Protein AF-A0A833FWL0-F1 (afdb_monomer_lite)

Radius of gyration: 22.58 Å; chains: 1; bounding box: 53×48×59 Å

Secondary structure (DSSP, 8-state):
--------HHHHIIIIISEETTEE--HHHHHHHHHHHTT--HHHHHHHHTS-HHHHHHHHHHHHHHHT-SSHHHHHHHHHHTT-HHHHHHHHHHHHHHHHHHHHHHHHHHHHTTT--EEEEEE---S--HHHHHHHHHHHHHHHHHT-EEEEEEHHHHHHHTT--TT--SEEEEEEEHHHHHTTS--STTS---SSHHHHHHHHHHHHH-SS-EEEEEEES--TTSPPPHHHHHH-EEEE-TTS-HHHHHHHHHHHHTTTS--HHHHHHHHHHHHHHH-S-S---GGG-HHHHHHHHHHTT-

Sequence (302 aa):
MKNRGLRLLQDIYCQDLKIINGIKFTPREIDVIAFIISGRTTKKIASFLSIAPKTVDNHIHNIMMKLECHSRENIVDFIEKSGKFSIVREYYSCLLIKASFKGKLKEISLLVKNVTPFCVIVSCCQQNKQDQDLILERLKKHLKLVGITIAFKSIKQYEGLAHKLDNSPTHTVFLVTGMQLNALFPLREGEPKATLSSVFELVQNIRKRSLSATFTFLLLNREASIDVPKAISDIGYVEFRESENYYFTVMTLMQKICASLNLDKIISEFTRDYLFINGPSDKVKLHTWPKVRKALHKAAHY

pLDDT: mean 78.42, std 19.08, range [27.48, 98.44]

Foldseek 3Di:
DPLQAQDALVRLCVPPNCAFPNFGDDSVLLLLLLCLLVVHDLVRSCVLVVHDSVVSVVSVVVLCVSVVHDDSVVSNVSCVVRVCSVSSLSSSLSSLLVSLLLVLLQVLLVVCVVPQFEEEEEELDDDDCDPVVVLVVVLVVSCVSSNHHYDYYYPVRVLVCLVPPPPDGLEYEYEEEQVVLVLVDDDDDDDDNDGCVSVLVVVVVSVVVDVRYAYEYEYEQHDPPRDDDVSNVVSYYQYDHSNADSSVSSVVVCCRSPVVDDCLVSVLVSVVSSCVSVPPDDSHCCVVPPSVVVSVVVVVVD

Structure (mmCIF, N/CA/C/O backbone):
data_AF-A0A833FWL0-F1
#
_entry.id   AF-A0A833FWL0-F1
#
loop_
_atom_site.group_PDB
_atom_site.id
_atom_site.type_symbol
_atom_site.label_atom_id
_atom_site.label_alt_id
_atom_site.label_comp_id
_atom_site.label_asym_id
_atom_site.label_entity_id
_atom_site.label_seq_id
_atom_site.pdbx_PDB_ins_code
_atom_site.Cartn_x
_atom_site.Cartn_y
_atom_site.Cartn_z
_atom_site.occupancy
_atom_site.B_iso_or_equiv
_atom_site.auth_seq_id
_atom_site.auth_comp_id
_atom_site.auth_asym_id
_atom_site.auth_atom_id
_atom_site.pdbx_PDB_model_num
ATOM 1 N N . MET A 1 1 ? -14.550 21.237 -7.434 1.00 28.39 1 MET A N 1
ATOM 2 C CA . MET A 1 1 ? -14.526 19.905 -6.782 1.00 28.39 1 MET A CA 1
ATOM 3 C C . MET A 1 1 ? -13.104 19.358 -6.858 1.00 28.39 1 MET A C 1
ATOM 5 O O . MET A 1 1 ? -12.621 19.158 -7.962 1.00 28.39 1 MET A O 1
ATOM 9 N N . LYS A 1 2 ? -12.388 19.200 -5.731 1.00 27.48 2 LYS A N 1
ATOM 10 C CA . LYS A 1 2 ? -11.018 18.646 -5.754 1.00 27.48 2 LYS A CA 1
ATOM 11 C C . LYS A 1 2 ? -11.084 17.201 -6.248 1.00 27.48 2 LYS A C 1
ATOM 13 O O . LYS A 1 2 ? -11.744 16.373 -5.625 1.00 27.48 2 LYS A O 1
ATOM 18 N N . ASN A 1 3 ? -10.419 16.939 -7.366 1.00 29.69 3 ASN A N 1
ATOM 19 C CA . ASN A 1 3 ? -10.248 15.631 -7.982 1.00 29.69 3 ASN A CA 1
ATOM 20 C C . ASN A 1 3 ? -9.364 14.779 -7.053 1.00 29.69 3 ASN A C 1
ATOM 22 O O . ASN A 1 3 ? -8.151 14.727 -7.215 1.00 29.69 3 ASN A O 1
ATOM 26 N N . ARG A 1 4 ? -9.938 14.233 -5.974 1.00 39.06 4 ARG A N 1
ATOM 27 C CA . ARG A 1 4 ? -9.185 13.449 -4.989 1.00 39.06 4 ARG A CA 1
ATOM 28 C C . ARG A 1 4 ? -8.935 12.070 -5.594 1.00 39.06 4 ARG A C 1
ATOM 30 O O . ARG A 1 4 ? -9.784 11.189 -5.486 1.00 39.06 4 ARG A O 1
ATOM 37 N N . GLY A 1 5 ? -7.789 11.912 -6.256 1.00 43.50 5 GLY A N 1
ATOM 38 C CA . GLY A 1 5 ? -7.209 10.596 -6.511 1.00 43.50 5 GLY A CA 1
ATOM 39 C C . GLY A 1 5 ? -7.110 9.786 -5.214 1.00 43.50 5 GLY A C 1
ATOM 40 O O . GLY A 1 5 ? -7.227 10.347 -4.121 1.00 43.50 5 GLY A O 1
ATOM 41 N N . LEU A 1 6 ? -6.979 8.462 -5.320 1.00 50.00 6 LEU A N 1
ATOM 42 C CA . LEU A 1 6 ? -7.017 7.564 -4.160 1.00 50.00 6 LEU A CA 1
ATOM 43 C C . LEU A 1 6 ? -6.024 8.031 -3.080 1.00 50.00 6 LEU A C 1
ATOM 45 O O . LEU A 1 6 ? -4.810 7.961 -3.271 1.00 50.00 6 LEU A O 1
ATOM 49 N N . ARG A 1 7 ? -6.538 8.498 -1.937 1.00 63.94 7 ARG A N 1
ATOM 50 C CA . ARG A 1 7 ? -5.707 8.956 -0.819 1.00 63.94 7 ARG A CA 1
ATOM 51 C C . ARG A 1 7 ? -5.070 7.748 -0.159 1.00 63.94 7 ARG A C 1
ATOM 53 O O . ARG A 1 7 ? -5.727 6.743 0.114 1.00 63.94 7 ARG A O 1
ATOM 60 N N . LEU A 1 8 ? -3.771 7.821 0.098 1.00 72.56 8 LEU A N 1
ATOM 61 C CA . LEU A 1 8 ? -3.088 6.749 0.805 1.00 72.56 8 LEU A CA 1
ATOM 62 C C . LEU A 1 8 ? -3.478 6.832 2.286 1.00 72.56 8 LEU A C 1
ATOM 64 O O . LEU A 1 8 ? -3.819 7.900 2.785 1.00 72.56 8 LEU A O 1
ATOM 68 N N . LEU A 1 9 ? -3.386 5.713 3.015 1.00 82.75 9 LEU A N 1
ATOM 69 C CA . LEU A 1 9 ? -3.737 5.662 4.448 1.00 82.75 9 LEU A CA 1
ATOM 70 C C . LEU A 1 9 ? -3.167 6.834 5.259 1.00 82.75 9 LEU A C 1
ATOM 72 O O . LEU A 1 9 ? -3.862 7.411 6.086 1.00 82.75 9 LEU A O 1
ATOM 76 N N . GLN A 1 10 ? -1.908 7.199 5.001 1.00 82.38 10 GLN A N 1
ATOM 77 C CA . GLN A 1 10 ? -1.246 8.289 5.713 1.00 82.38 10 GLN A CA 1
ATOM 78 C C . GLN A 1 10 ? -1.912 9.644 5.448 1.00 82.38 10 GLN A C 1
ATOM 80 O O . GLN A 1 10 ? -1.998 10.458 6.363 1.00 82.38 10 GLN A O 1
ATOM 85 N N . ASP A 1 11 ? -2.408 9.868 4.233 1.00 82.69 11 ASP A N 1
ATOM 86 C CA . ASP A 1 11 ? -3.055 11.118 3.841 1.00 82.69 11 ASP A CA 1
ATOM 87 C C . ASP A 1 11 ? -4.417 11.240 4.518 1.00 82.69 11 ASP A C 1
ATOM 89 O O . ASP A 1 11 ? -4.703 12.269 5.123 1.00 82.69 11 ASP A O 1
ATOM 93 N N . ILE A 1 12 ? -5.219 10.167 4.488 1.00 88.12 12 ILE A N 1
ATOM 94 C CA . ILE A 1 12 ? -6.521 10.111 5.170 1.00 88.12 12 ILE A CA 1
ATOM 95 C C . ILE A 1 12 ? -6.332 10.319 6.678 1.00 88.12 12 ILE A C 1
ATOM 97 O O . ILE A 1 12 ? -7.033 11.118 7.299 1.00 88.12 12 ILE A O 1
ATOM 101 N N . TYR A 1 13 ? -5.341 9.651 7.274 1.00 93.06 13 TYR A N 1
ATOM 102 C CA . TYR A 1 13 ? -5.031 9.829 8.688 1.00 93.06 13 TYR A CA 1
ATOM 103 C C . TYR A 1 13 ? -4.639 11.275 9.005 1.00 93.06 13 TYR A C 1
ATOM 105 O O . TYR A 1 13 ? -5.281 11.916 9.834 1.00 93.06 13 TYR A O 1
ATOM 113 N N . CYS A 1 14 ? -3.607 11.809 8.346 1.00 88.75 14 CYS A N 1
ATOM 114 C CA . CYS A 1 14 ? -3.075 13.133 8.662 1.00 88.75 14 CYS A CA 1
ATOM 115 C C . CYS A 1 14 ? -4.090 14.253 8.429 1.00 88.75 14 CYS A C 1
ATOM 117 O O . CYS A 1 14 ? -4.086 15.221 9.187 1.00 88.75 14 CYS A O 1
ATOM 119 N N . GLN A 1 15 ? -4.915 14.137 7.389 1.00 90.12 15 GLN A N 1
ATOM 120 C CA . GLN A 1 15 ? -5.803 15.213 6.958 1.00 90.12 15 GLN A CA 1
ATOM 121 C C . GLN A 1 15 ? -7.189 15.128 7.607 1.00 90.12 15 GLN A C 1
ATOM 123 O O . GLN A 1 15 ? -7.791 16.173 7.839 1.00 90.12 15 GLN A O 1
ATOM 128 N N . ASP A 1 16 ? -7.699 13.930 7.927 1.00 93.06 16 ASP A N 1
ATOM 129 C CA . ASP A 1 16 ? -9.099 13.789 8.349 1.00 93.06 16 ASP A CA 1
ATOM 130 C C . ASP A 1 16 ? -9.327 13.091 9.687 1.00 93.06 16 ASP A C 1
ATOM 132 O O . ASP A 1 16 ? -10.371 13.353 10.292 1.00 93.06 16 ASP A O 1
ATOM 136 N N . LEU A 1 17 ? -8.420 12.207 10.124 1.00 96.31 17 LEU A N 1
ATOM 137 C CA . LEU A 1 17 ? -8.655 11.301 11.262 1.00 96.31 17 LEU A CA 1
ATOM 138 C C . LEU A 1 17 ? -7.690 11.495 12.440 1.00 96.31 17 LEU A C 1
ATOM 140 O O . LEU A 1 17 ? -7.932 10.967 13.519 1.00 96.31 17 LEU A O 1
ATOM 144 N N . LYS A 1 18 ? -6.607 12.263 12.276 1.00 97.38 18 LYS A N 1
ATOM 145 C CA . LYS A 1 18 ? -5.649 12.556 13.355 1.00 97.38 18 LYS A CA 1
ATOM 146 C C . LYS A 1 18 ? -6.311 13.268 14.537 1.00 97.38 18 LYS A C 1
ATOM 148 O O . LYS A 1 18 ? -5.923 13.031 15.680 1.00 97.38 18 LYS A O 1
ATOM 153 N N . ILE A 1 19 ? -7.263 14.156 14.254 1.00 97.06 19 ILE A N 1
ATOM 154 C CA . ILE A 1 19 ? -8.056 14.875 15.252 1.00 97.06 19 ILE A CA 1
ATOM 155 C C . ILE A 1 19 ? -9.531 14.732 14.877 1.00 97.06 19 ILE A C 1
ATOM 157 O O . ILE A 1 19 ? -9.920 15.097 13.767 1.00 97.06 19 ILE A O 1
ATOM 161 N N . ILE A 1 20 ? -10.342 14.214 15.797 1.00 96.94 20 ILE A N 1
ATOM 162 C CA . ILE A 1 20 ? -11.793 14.059 15.635 1.00 96.94 20 ILE A CA 1
ATOM 163 C C . ILE A 1 20 ? -12.452 14.710 16.849 1.00 96.94 20 ILE A C 1
ATOM 165 O O . ILE A 1 20 ? -12.130 14.349 17.977 1.00 96.94 20 ILE A O 1
ATOM 169 N N . ASN A 1 21 ? -13.319 15.703 16.621 1.00 95.31 21 ASN A N 1
ATOM 170 C CA . ASN A 1 21 ? -13.974 16.492 17.675 1.00 95.31 21 ASN A CA 1
ATOM 171 C C . ASN A 1 21 ? -13.002 16.996 18.766 1.00 95.31 21 ASN A C 1
ATOM 173 O O . ASN A 1 21 ? -13.281 16.902 19.953 1.00 95.31 21 ASN A O 1
ATOM 177 N N . GLY A 1 22 ? -11.824 17.491 18.364 1.00 95.31 22 GLY A N 1
ATOM 178 C CA . GLY A 1 22 ? -10.796 18.010 19.281 1.00 95.31 22 GLY A CA 1
ATOM 179 C C . GLY A 1 22 ? -9.896 16.950 19.932 1.00 95.31 22 GLY A C 1
ATOM 180 O O . GLY A 1 22 ? -8.849 17.296 20.475 1.00 95.31 22 GLY A O 1
ATOM 181 N N . ILE A 1 23 ? -10.224 15.661 19.815 1.00 97.06 23 ILE A N 1
ATOM 182 C CA . ILE A 1 23 ? -9.454 14.564 20.414 1.00 97.06 23 ILE A CA 1
ATOM 183 C C . ILE A 1 23 ? -8.420 14.042 19.418 1.00 97.06 23 ILE A C 1
ATOM 185 O O . ILE A 1 23 ? -8.733 13.753 18.262 1.00 97.06 23 ILE A O 1
ATOM 189 N N . LYS A 1 24 ? -7.169 13.900 19.871 1.00 97.62 24 LYS A N 1
ATOM 190 C CA . LYS A 1 24 ? -6.050 13.413 19.054 1.00 97.62 24 LYS A CA 1
ATOM 191 C C . LYS A 1 24 ? -5.884 11.895 19.163 1.00 97.62 24 LYS A C 1
ATOM 193 O O . LYS A 1 24 ? -5.602 11.358 20.239 1.00 97.62 24 LYS A O 1
ATOM 198 N N . PHE A 1 25 ? -5.928 11.225 18.017 1.00 97.94 25 PHE A N 1
ATOM 199 C CA . PHE A 1 25 ? -5.697 9.787 17.897 1.00 97.94 25 PHE A CA 1
ATOM 200 C C . PHE A 1 25 ? -4.351 9.494 17.246 1.00 97.94 25 PHE A C 1
ATOM 202 O O . PHE A 1 25 ? -3.854 10.250 16.414 1.00 97.94 25 PHE A O 1
ATOM 209 N N . THR A 1 26 ? -3.747 8.380 17.639 1.00 97.12 26 THR A N 1
ATOM 210 C CA . THR A 1 26 ? -2.576 7.803 16.974 1.00 97.12 26 THR A CA 1
ATOM 211 C C . THR A 1 26 ? -3.004 7.013 15.732 1.00 97.12 26 THR A C 1
ATOM 213 O O . THR A 1 26 ? -4.157 6.578 15.653 1.00 97.12 26 THR A O 1
ATOM 216 N N . PRO A 1 27 ? -2.093 6.730 14.777 1.00 96.50 27 PRO A N 1
ATOM 217 C CA . PRO A 1 27 ? -2.439 5.916 13.610 1.00 96.50 27 PRO A CA 1
ATOM 218 C C . PRO A 1 27 ? -2.974 4.536 14.005 1.00 96.50 27 PRO A C 1
ATOM 220 O O . PRO A 1 27 ? -3.912 4.032 13.401 1.00 96.50 27 PRO A O 1
ATOM 223 N N . ARG A 1 28 ? -2.410 3.942 15.067 1.00 97.06 28 ARG A N 1
ATOM 224 C CA . ARG A 1 28 ? -2.823 2.621 15.544 1.00 97.06 28 ARG A CA 1
ATOM 225 C C . ARG A 1 28 ? -4.218 2.632 16.166 1.00 97.06 28 ARG A C 1
ATOM 227 O O . ARG A 1 28 ? -4.964 1.680 15.973 1.00 97.06 28 ARG A O 1
ATOM 234 N N . GLU A 1 29 ? -4.575 3.684 16.895 1.00 98.06 29 GLU A N 1
ATOM 235 C CA . GLU A 1 29 ? -5.933 3.830 17.431 1.00 98.06 29 GLU A CA 1
ATOM 236 C C . GLU A 1 29 ? -6.952 3.994 16.301 1.00 98.06 29 GLU A C 1
ATOM 238 O O . GLU A 1 29 ? -7.988 3.340 16.336 1.00 98.06 29 GLU A O 1
ATOM 243 N N . ILE A 1 30 ? -6.629 4.774 15.261 1.00 98.25 30 ILE A N 1
ATOM 244 C CA . ILE A 1 30 ? -7.479 4.895 14.068 1.00 98.25 30 ILE A CA 1
ATOM 245 C C . ILE A 1 30 ? -7.613 3.562 13.326 1.00 98.25 30 ILE A C 1
ATOM 247 O O . ILE A 1 30 ? -8.721 3.230 12.909 1.00 98.25 30 ILE A O 1
ATOM 251 N N . ASP A 1 31 ? -6.544 2.760 13.219 1.00 98.25 31 ASP A N 1
ATOM 252 C CA . ASP A 1 31 ? -6.653 1.394 12.691 1.00 98.25 31 ASP A CA 1
ATOM 253 C C . ASP A 1 31 ? -7.710 0.600 13.479 1.00 98.25 31 ASP A C 1
ATOM 255 O O . ASP A 1 31 ? -8.638 0.050 12.890 1.00 98.25 31 ASP A O 1
ATOM 259 N N . VAL A 1 32 ? -7.610 0.572 14.812 1.00 98.44 32 VAL A N 1
ATOM 260 C CA . VAL A 1 32 ? -8.538 -0.178 15.678 1.00 98.44 32 VAL A CA 1
ATOM 261 C C . VAL A 1 32 ? -9.973 0.356 15.580 1.00 98.44 32 VAL A C 1
ATOM 263 O O . VAL A 1 32 ? -10.897 -0.443 15.430 1.00 98.44 32 VAL A O 1
ATOM 266 N N . ILE A 1 33 ? -10.169 1.679 15.583 1.00 98.44 33 ILE A N 1
ATOM 267 C CA . ILE A 1 33 ? -11.481 2.327 15.407 1.00 98.44 33 ILE A CA 1
ATOM 268 C C . ILE A 1 33 ? -12.109 1.927 14.063 1.00 98.44 33 ILE A C 1
ATOM 270 O O . ILE A 1 33 ? -13.278 1.546 14.017 1.00 98.44 33 ILE A O 1
ATOM 274 N N . ALA A 1 34 ? -11.329 1.927 12.979 1.00 98.19 34 ALA A N 1
ATOM 275 C CA . ALA A 1 34 ? -11.802 1.541 11.651 1.00 98.19 34 ALA A CA 1
ATOM 276 C C . ALA A 1 34 ? -12.281 0.080 11.594 1.00 98.19 34 ALA A C 1
ATOM 278 O O . ALA A 1 34 ? -13.286 -0.235 10.948 1.00 98.19 34 ALA A O 1
ATOM 279 N N . PHE A 1 35 ? -11.600 -0.814 12.313 1.00 98.31 35 PHE A N 1
ATOM 280 C CA . PHE A 1 35 ? -12.027 -2.201 12.467 1.00 98.31 35 PHE A CA 1
ATOM 281 C C . PHE A 1 35 ? -13.296 -2.352 13.323 1.00 98.31 35 PHE A C 1
ATOM 283 O O . PHE A 1 35 ? -14.153 -3.163 12.964 1.00 98.31 35 PHE A O 1
ATOM 290 N N . ILE A 1 36 ? -13.424 -1.594 14.420 1.00 97.88 36 ILE A N 1
ATOM 291 C CA . ILE A 1 36 ? -14.617 -1.608 15.287 1.00 97.88 36 ILE A CA 1
ATOM 292 C C . ILE A 1 36 ? -15.851 -1.179 14.495 1.00 97.88 36 ILE A C 1
ATOM 294 O O . ILE A 1 36 ? -16.828 -1.920 14.456 1.00 97.88 36 ILE A O 1
ATOM 298 N N . ILE A 1 37 ? -15.772 -0.045 13.793 1.00 96.50 37 ILE A N 1
ATOM 299 C CA . ILE A 1 37 ? -16.862 0.470 12.945 1.00 96.50 37 ILE A CA 1
ATOM 300 C C . ILE A 1 37 ? -17.260 -0.526 11.858 1.00 96.50 37 ILE A C 1
ATOM 302 O O . ILE A 1 37 ? -18.419 -0.608 11.466 1.00 96.50 37 ILE A O 1
ATOM 306 N N . SER A 1 38 ? -16.307 -1.328 11.390 1.00 94.69 38 SER A N 1
ATOM 307 C CA . SER A 1 38 ? -16.552 -2.376 10.398 1.00 94.69 38 SER A CA 1
ATOM 308 C C . SER A 1 38 ? -17.030 -3.703 11.013 1.00 94.69 38 SER A C 1
ATOM 310 O O . SER A 1 38 ? -16.966 -4.744 10.352 1.00 94.69 38 SER A O 1
ATOM 312 N N . GLY A 1 39 ? -17.451 -3.703 12.284 1.00 95.25 39 GLY A N 1
ATOM 313 C CA . GLY A 1 39 ? -18.030 -4.856 12.980 1.00 95.25 39 GLY A CA 1
ATOM 314 C C . GLY A 1 39 ? -17.047 -6.004 13.221 1.00 95.25 39 GLY A C 1
ATOM 315 O O . GLY A 1 39 ? -17.431 -7.177 13.234 1.00 95.25 39 GLY A O 1
ATOM 316 N N . ARG A 1 40 ? -15.742 -5.722 13.331 1.00 97.12 40 ARG A N 1
ATOM 317 C CA . ARG A 1 40 ? -14.721 -6.771 13.470 1.00 97.12 40 ARG A CA 1
ATOM 318 C C . ARG A 1 40 ? -14.431 -7.084 14.939 1.00 97.12 40 ARG A C 1
ATOM 320 O O . ARG A 1 40 ? -14.124 -6.212 15.738 1.00 97.12 40 ARG A O 1
ATOM 327 N N . THR A 1 41 ? -14.450 -8.373 15.275 1.00 97.12 41 THR A N 1
ATOM 328 C CA . THR A 1 41 ? -14.109 -8.897 16.614 1.00 97.12 41 THR A CA 1
ATOM 329 C C . THR A 1 41 ? -12.635 -8.667 16.975 1.00 97.12 41 THR A C 1
ATOM 331 O O . THR A 1 41 ? -11.801 -8.760 16.070 1.00 97.12 41 THR A O 1
ATOM 334 N N . THR A 1 42 ? -12.283 -8.571 18.270 1.00 97.44 42 THR A N 1
ATOM 335 C CA . THR A 1 42 ? -10.882 -8.502 18.762 1.00 97.44 42 THR A CA 1
ATOM 336 C C . THR A 1 42 ? -9.962 -9.504 18.062 1.00 97.44 42 THR A C 1
ATOM 338 O O . THR A 1 42 ? -8.888 -9.135 17.598 1.00 97.44 42 THR A O 1
ATOM 341 N N . LYS A 1 43 ? -10.395 -10.766 17.921 1.00 97.38 43 LYS A N 1
ATOM 342 C CA . LYS A 1 43 ? -9.605 -11.833 17.280 1.00 97.38 43 LYS A CA 1
ATOM 343 C C . LYS A 1 43 ? -9.239 -11.500 15.826 1.00 97.38 43 LYS A C 1
ATOM 345 O O . LYS A 1 43 ? -8.086 -11.649 15.432 1.00 97.38 43 LYS A O 1
ATOM 350 N N . LYS A 1 44 ? -10.202 -11.003 15.039 1.00 97.56 44 LYS A N 1
ATOM 351 C CA . LYS A 1 44 ? -9.980 -10.570 13.645 1.00 97.56 44 LYS A CA 1
ATOM 352 C C . LYS A 1 44 ? -9.052 -9.357 13.566 1.00 97.56 44 LYS A C 1
ATOM 354 O O . LYS A 1 44 ? -8.180 -9.331 12.704 1.00 97.56 44 LYS A O 1
ATOM 359 N N . ILE A 1 45 ? -9.208 -8.391 14.473 1.00 98.06 45 ILE A N 1
ATOM 360 C CA . ILE A 1 45 ? -8.330 -7.211 14.549 1.00 98.06 45 ILE A CA 1
ATOM 361 C C . ILE A 1 45 ? -6.894 -7.641 14.856 1.00 98.06 45 ILE A C 1
ATOM 363 O O . ILE A 1 45 ? -5.967 -7.248 14.154 1.00 98.06 45 ILE A O 1
ATOM 367 N N . ALA A 1 46 ? -6.721 -8.491 15.867 1.00 98.12 46 ALA A N 1
ATOM 368 C CA . ALA A 1 46 ? -5.431 -9.003 16.311 1.00 98.12 46 ALA A CA 1
ATOM 369 C C . ALA A 1 46 ? -4.702 -9.745 15.185 1.00 98.12 46 ALA A C 1
ATOM 371 O O . ALA A 1 46 ? -3.547 -9.444 14.885 1.00 98.12 46 ALA A O 1
ATOM 372 N N . SER A 1 47 ? -5.417 -10.646 14.503 1.00 97.69 47 SER A N 1
ATOM 373 C CA . SER A 1 47 ? -4.905 -11.372 13.340 1.00 97.69 47 SER A CA 1
ATOM 374 C C . SER A 1 47 ? -4.464 -10.420 12.224 1.00 97.69 47 SER A C 1
ATOM 376 O O . SER A 1 47 ? -3.330 -10.509 11.754 1.00 97.69 47 SER A O 1
ATOM 378 N N . PHE A 1 48 ? -5.312 -9.458 11.848 1.00 97.31 48 PHE A N 1
ATOM 379 C CA . PHE A 1 48 ? -4.998 -8.522 10.770 1.00 97.31 48 PHE A CA 1
ATOM 380 C C . PHE A 1 48 ? -3.801 -7.619 11.098 1.00 97.31 48 PHE A C 1
ATOM 382 O O . PHE A 1 48 ? -2.919 -7.417 10.264 1.00 97.31 48 PHE A O 1
ATOM 389 N N . LEU A 1 49 ? -3.752 -7.084 12.320 1.00 95.69 49 LEU A N 1
ATOM 390 C CA . LEU A 1 49 ? -2.678 -6.198 12.768 1.00 95.69 49 LEU A CA 1
ATOM 391 C C . LEU A 1 49 ? -1.406 -6.953 13.188 1.00 95.69 49 LEU A C 1
ATOM 393 O O . LEU A 1 49 ? -0.392 -6.306 13.440 1.00 95.69 49 LEU A O 1
ATOM 397 N N . SER A 1 50 ? -1.439 -8.292 13.213 1.00 96.56 50 SER A N 1
ATOM 398 C CA . SER A 1 50 ? -0.333 -9.156 13.654 1.00 96.56 50 SER A CA 1
ATOM 399 C C . SER A 1 50 ? 0.141 -8.833 15.081 1.00 96.56 50 SER A C 1
ATOM 401 O O . SER A 1 50 ? 1.335 -8.685 15.328 1.00 96.56 50 SER A O 1
ATOM 403 N N . ILE A 1 51 ? -0.806 -8.701 16.016 1.00 97.25 51 ILE A N 1
ATOM 404 C CA . ILE A 1 51 ? -0.567 -8.428 17.447 1.00 97.25 51 ILE A CA 1
ATOM 405 C C . ILE A 1 51 ? -1.417 -9.356 18.325 1.00 97.25 51 ILE A C 1
ATOM 407 O O . ILE A 1 51 ? -2.349 -9.994 17.839 1.00 97.25 51 ILE A O 1
ATOM 411 N N . ALA A 1 52 ? -1.125 -9.431 19.627 1.00 97.81 52 ALA A N 1
ATOM 412 C CA . ALA A 1 52 ? -1.906 -10.257 20.545 1.00 97.81 52 ALA A CA 1
ATOM 413 C C . ALA A 1 52 ? -3.332 -9.692 20.749 1.00 97.81 52 ALA A C 1
ATOM 415 O O . ALA A 1 52 ? -3.497 -8.470 20.817 1.00 97.81 52 ALA A O 1
ATOM 416 N N . PRO A 1 53 ? -4.366 -10.541 20.932 1.00 98.06 53 PRO A N 1
ATOM 417 C CA . PRO A 1 53 ? -5.723 -10.087 21.255 1.00 98.06 53 PRO A CA 1
ATOM 418 C C . PRO A 1 53 ? -5.774 -9.152 22.466 1.00 98.06 53 PRO A C 1
ATOM 420 O O . PRO A 1 53 ? -6.427 -8.115 22.409 1.00 98.06 53 PRO A O 1
ATOM 423 N N . LYS A 1 54 ? -4.984 -9.444 23.507 1.00 97.94 54 LYS A N 1
ATOM 424 C CA . LYS A 1 54 ? -4.874 -8.584 24.690 1.00 97.94 54 LYS A CA 1
ATOM 425 C C . LYS A 1 54 ? -4.353 -7.181 24.356 1.00 97.94 54 LYS A C 1
ATOM 427 O O . LYS A 1 54 ? -4.810 -6.206 24.939 1.00 97.94 54 LYS A O 1
ATOM 432 N N . THR A 1 55 ? -3.435 -7.055 23.395 1.00 98.00 55 THR A N 1
ATOM 433 C CA . THR A 1 55 ? -2.943 -5.751 22.920 1.00 98.00 55 THR A CA 1
ATOM 434 C C . THR A 1 55 ? -4.046 -4.963 22.220 1.00 98.00 55 THR A C 1
ATOM 436 O O . THR A 1 55 ? -4.139 -3.753 22.405 1.00 98.00 55 THR A O 1
ATOM 439 N N . VAL A 1 56 ? -4.913 -5.634 21.455 1.00 98.06 56 VAL A N 1
ATOM 440 C CA . VAL A 1 56 ? -6.100 -4.990 20.876 1.00 98.06 56 VAL A CA 1
ATOM 441 C C . VAL A 1 56 ? -7.037 -4.514 21.979 1.00 98.06 56 VAL A C 1
ATOM 443 O O . VAL A 1 56 ? -7.444 -3.360 21.943 1.00 98.06 56 VAL A O 1
ATOM 446 N N . ASP A 1 57 ? -7.339 -5.346 22.976 1.00 97.75 57 ASP A N 1
ATOM 447 C CA . ASP A 1 57 ? -8.212 -4.935 24.083 1.00 97.75 57 ASP A CA 1
ATOM 448 C C . ASP A 1 57 ? -7.631 -3.734 24.847 1.00 97.75 57 ASP A C 1
ATOM 450 O O . ASP A 1 57 ? -8.369 -2.807 25.171 1.00 97.75 57 ASP A O 1
ATOM 454 N N . ASN A 1 58 ? -6.308 -3.678 25.032 1.00 97.94 58 ASN A N 1
ATOM 455 C CA . ASN A 1 58 ? -5.634 -2.510 25.603 1.00 97.94 58 ASN A CA 1
ATOM 456 C C . ASN A 1 58 ? -5.788 -1.259 24.718 1.00 97.94 58 ASN A C 1
ATOM 458 O O . ASN A 1 58 ? -6.055 -0.178 25.234 1.00 97.94 58 ASN A O 1
ATOM 462 N N . HIS A 1 59 ? -5.657 -1.380 23.390 1.00 98.12 59 HIS A N 1
ATOM 463 C CA . HIS A 1 59 ? -5.931 -0.256 22.487 1.00 98.12 59 HIS A CA 1
ATOM 464 C C . HIS A 1 59 ? -7.377 0.231 22.613 1.00 98.12 59 HIS A C 1
ATOM 466 O O . HIS A 1 59 ? -7.602 1.434 22.680 1.00 98.12 59 HIS A O 1
ATOM 472 N N . ILE A 1 60 ? -8.343 -0.687 22.679 1.00 98.19 60 ILE A N 1
ATOM 473 C CA . ILE A 1 60 ? -9.767 -0.359 22.822 1.00 98.19 60 ILE A CA 1
ATOM 474 C C . ILE A 1 60 ? -10.023 0.336 24.157 1.00 98.19 60 ILE A C 1
ATOM 476 O O . ILE A 1 60 ? -10.686 1.366 24.177 1.00 98.19 60 ILE A O 1
ATOM 480 N N . HIS A 1 61 ? -9.448 -0.166 25.250 1.00 97.81 61 HIS A N 1
ATOM 481 C CA . HIS A 1 61 ? -9.527 0.475 26.560 1.00 97.81 61 HIS A CA 1
ATOM 482 C C . HIS A 1 61 ? -8.961 1.900 26.539 1.00 97.81 61 HIS A C 1
ATOM 484 O O . HIS A 1 61 ? -9.631 2.826 26.980 1.00 97.81 61 HIS A O 1
ATOM 490 N N . ASN A 1 62 ? -7.783 2.108 25.945 1.00 97.88 62 ASN A N 1
ATOM 491 C CA . ASN A 1 62 ? -7.186 3.442 25.831 1.00 97.88 62 ASN A CA 1
ATOM 492 C C . ASN A 1 62 ? -8.037 4.396 24.979 1.00 97.88 62 ASN A C 1
ATOM 494 O O . ASN A 1 62 ? -8.135 5.579 25.297 1.00 97.88 62 ASN A O 1
ATOM 498 N N . ILE A 1 63 ? -8.666 3.893 23.911 1.00 98.44 63 ILE A N 1
ATOM 499 C CA . ILE A 1 63 ? -9.615 4.670 23.104 1.00 98.44 63 ILE A CA 1
ATOM 500 C C . ILE A 1 63 ? -10.833 5.056 23.950 1.00 98.44 63 ILE A C 1
ATOM 502 O O . ILE A 1 63 ? -11.203 6.223 23.953 1.00 98.44 63 ILE A O 1
ATOM 506 N N . MET A 1 64 ? -11.420 4.114 24.696 1.00 98.25 64 MET A N 1
ATOM 507 C CA . MET A 1 64 ? -12.565 4.386 25.572 1.00 98.25 64 MET A CA 1
ATOM 508 C C . MET A 1 64 ? -12.230 5.419 26.652 1.00 98.25 64 MET A C 1
ATOM 510 O O . MET A 1 64 ? -13.000 6.348 26.855 1.00 98.25 64 MET A O 1
ATOM 514 N N . MET A 1 65 ? -11.047 5.328 27.268 1.00 97.75 65 MET A N 1
ATOM 515 C CA . MET A 1 65 ? -10.570 6.321 28.238 1.00 97.75 65 MET A CA 1
ATOM 516 C C . MET A 1 65 ? -10.410 7.712 27.614 1.00 97.75 65 MET A C 1
ATOM 518 O O . MET A 1 65 ? -10.811 8.698 28.219 1.00 97.75 65 MET A O 1
ATOM 522 N N . LYS A 1 66 ? -9.869 7.808 26.391 1.00 96.88 66 LYS A N 1
ATOM 523 C CA . LYS A 1 66 ? -9.755 9.088 25.664 1.00 96.88 66 LYS A CA 1
ATOM 524 C C . LYS A 1 66 ? -11.102 9.701 25.294 1.00 96.88 66 LYS A C 1
ATOM 526 O O . LYS A 1 66 ? -11.180 10.911 25.126 1.00 96.88 66 LYS A O 1
ATOM 531 N N . LEU A 1 67 ? -12.105 8.858 25.077 1.00 97.19 67 LEU A N 1
ATOM 532 C CA . LEU A 1 67 ? -13.460 9.254 24.706 1.00 97.19 67 LEU A CA 1
ATOM 533 C C . LEU A 1 67 ? -14.385 9.422 25.914 1.00 97.19 67 LEU A C 1
ATOM 535 O O . LEU A 1 67 ? -15.541 9.784 25.716 1.00 97.19 67 LEU A O 1
ATOM 539 N N . GLU A 1 68 ? -13.899 9.118 27.122 1.00 96.31 68 GLU A N 1
ATOM 540 C CA . GLU A 1 68 ? -14.690 9.061 28.355 1.00 96.31 68 GLU A CA 1
ATOM 541 C C . GLU A 1 68 ? -15.952 8.197 28.194 1.00 96.31 68 GLU A C 1
ATOM 543 O O . GLU A 1 68 ? -17.049 8.554 28.616 1.00 96.31 68 GLU A O 1
ATOM 548 N N . CYS A 1 69 ? -15.797 7.039 27.545 1.00 95.62 69 CYS A N 1
ATOM 549 C CA . CYS A 1 69 ? -16.892 6.111 27.282 1.00 95.62 69 CYS A CA 1
ATOM 550 C C . CYS A 1 69 ? -16.624 4.705 27.834 1.00 95.62 69 CYS A C 1
ATOM 552 O O . CYS A 1 69 ? -15.534 4.402 28.327 1.00 95.62 69 CYS A O 1
ATOM 554 N N . HIS A 1 70 ? -17.642 3.839 27.794 1.00 94.12 70 HIS A N 1
ATOM 555 C CA . HIS A 1 70 ? -17.617 2.559 28.516 1.00 94.12 70 HIS A CA 1
ATOM 556 C C . HIS A 1 70 ? -17.907 1.336 27.643 1.00 94.12 70 HIS A C 1
ATOM 558 O O . HIS A 1 70 ? -17.833 0.207 28.128 1.00 94.12 70 HIS A O 1
ATOM 564 N N . SER A 1 71 ? -18.214 1.530 26.360 1.00 96.19 71 SER A N 1
ATOM 565 C CA . SER A 1 71 ? -18.504 0.436 25.437 1.00 96.19 71 SER A CA 1
ATOM 566 C C . SER A 1 71 ? -17.925 0.669 24.043 1.00 96.19 71 SER A C 1
ATOM 568 O O . SER A 1 71 ? -17.565 1.785 23.660 1.00 96.19 71 SER A O 1
ATOM 570 N N . ARG A 1 72 ? -17.844 -0.407 23.249 1.00 95.62 72 ARG A N 1
ATOM 571 C CA . ARG A 1 72 ? -17.438 -0.318 21.837 1.00 95.62 72 ARG A CA 1
ATOM 572 C C . ARG A 1 72 ? -18.478 0.419 21.012 1.00 95.62 72 ARG A C 1
ATOM 574 O O . ARG A 1 72 ? -18.115 1.142 20.091 1.00 95.62 72 ARG A O 1
ATOM 581 N N . GLU A 1 73 ? -19.740 0.249 21.366 1.00 97.00 73 GLU A N 1
ATOM 582 C CA . GLU A 1 73 ? -20.880 0.921 20.767 1.00 97.00 73 GLU A CA 1
ATOM 583 C C . GLU A 1 73 ? -20.725 2.437 20.929 1.00 97.00 73 GLU A C 1
ATOM 585 O O . GLU A 1 73 ? -20.837 3.162 19.947 1.00 97.00 73 GLU A O 1
ATOM 590 N N . ASN A 1 74 ? -20.278 2.920 22.096 1.00 97.62 74 ASN A N 1
ATOM 591 C CA . ASN A 1 74 ? -20.018 4.349 22.281 1.00 97.62 74 ASN A CA 1
ATOM 592 C C . ASN A 1 74 ? -18.875 4.890 21.402 1.00 97.62 74 ASN A C 1
ATOM 594 O O . ASN A 1 74 ? -18.889 6.065 21.040 1.00 97.62 74 ASN A O 1
ATOM 598 N N . ILE A 1 75 ? -17.886 4.063 21.035 1.00 98.12 75 ILE A N 1
ATOM 599 C CA . ILE A 1 75 ? -16.850 4.453 20.059 1.00 98.12 75 ILE A CA 1
ATOM 600 C C . ILE A 1 75 ? -17.484 4.647 18.674 1.00 98.12 75 ILE A C 1
ATOM 602 O O . ILE A 1 75 ? -17.132 5.591 17.965 1.00 98.12 75 ILE A O 1
ATOM 606 N N . VAL A 1 76 ? -18.412 3.765 18.287 1.00 97.94 76 VAL A N 1
ATOM 607 C CA . VAL A 1 76 ? -19.155 3.886 17.024 1.00 97.94 76 VAL A CA 1
ATOM 608 C C . VAL A 1 76 ? -20.009 5.154 17.044 1.00 97.94 76 VAL A C 1
ATOM 610 O O . VAL A 1 76 ? -19.838 5.991 16.157 1.00 97.94 76 VAL A O 1
ATOM 613 N N . ASP A 1 77 ? -20.802 5.361 18.101 1.00 97.81 77 ASP A N 1
ATOM 614 C CA . ASP A 1 77 ? -21.642 6.553 18.286 1.00 97.81 77 ASP A CA 1
ATOM 615 C C . ASP A 1 77 ? -20.822 7.848 18.201 1.00 97.81 77 ASP A C 1
ATOM 617 O O . ASP A 1 77 ? -21.240 8.828 17.582 1.00 97.81 77 ASP A O 1
ATOM 621 N N . PHE A 1 78 ? -19.636 7.872 18.821 1.00 98.06 78 PHE A N 1
ATOM 622 C CA . PHE A 1 78 ? -18.733 9.021 18.779 1.00 98.06 78 PHE A CA 1
ATOM 623 C C . PHE A 1 78 ? -18.324 9.364 17.340 1.00 98.06 78 PHE A C 1
ATOM 625 O O . PHE A 1 78 ? -18.364 10.530 16.932 1.00 98.06 78 PHE A O 1
ATOM 632 N N . ILE A 1 79 ? -17.952 8.357 16.545 1.00 98.00 79 ILE A N 1
ATOM 633 C CA . ILE A 1 79 ? -17.526 8.575 15.161 1.00 98.00 79 ILE A CA 1
ATOM 634 C C . ILE A 1 79 ? -18.708 8.957 14.266 1.00 98.00 79 ILE A C 1
ATOM 636 O O . ILE A 1 79 ? -18.547 9.831 13.408 1.00 98.00 79 ILE A O 1
ATOM 640 N N . GLU A 1 80 ? -19.888 8.379 14.473 1.00 96.56 80 GLU A N 1
ATOM 641 C CA . GLU A 1 80 ? -21.109 8.780 13.767 1.00 96.56 80 GLU A CA 1
ATOM 642 C C . GLU A 1 80 ? -21.453 10.248 14.035 1.00 96.56 80 GLU A C 1
ATOM 644 O O . GLU A 1 80 ? -21.570 11.034 13.091 1.00 96.56 80 GLU A O 1
ATOM 649 N N . LYS A 1 81 ? -21.480 10.658 15.309 1.00 96.88 81 LYS A N 1
ATOM 650 C CA . LYS A 1 81 ? -21.741 12.049 15.722 1.00 96.88 81 LYS A CA 1
ATOM 651 C C . LYS A 1 81 ? -20.696 13.040 15.203 1.00 96.88 81 LYS A C 1
ATOM 653 O O . LYS A 1 81 ? -21.007 14.209 15.005 1.00 96.88 81 LYS A O 1
ATOM 658 N N . SER A 1 82 ? -19.463 12.594 14.954 1.00 96.44 82 SER A N 1
ATOM 659 C CA . SER A 1 82 ? -18.405 13.435 14.373 1.00 96.44 82 SER A CA 1
ATOM 660 C C . SER A 1 82 ? -18.545 13.684 12.862 1.00 96.44 82 SER A C 1
ATOM 662 O O . SER A 1 82 ? -17.781 14.466 12.293 1.00 96.44 82 SER A O 1
ATOM 664 N N . GLY A 1 83 ? -19.448 12.972 12.174 1.00 95.75 83 G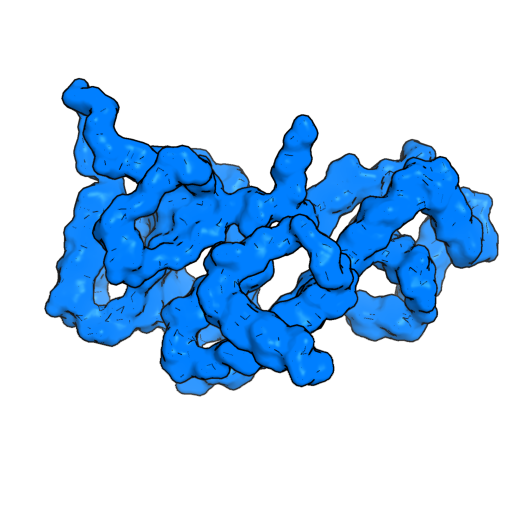LY A N 1
ATOM 665 C CA . GLY A 1 83 ? -19.565 13.010 10.712 1.00 95.75 83 GLY A CA 1
ATOM 666 C C . GLY A 1 83 ? -18.398 12.346 9.963 1.00 95.75 83 GLY A C 1
ATOM 667 O O . GLY A 1 83 ? -18.313 12.436 8.737 1.00 95.75 83 GLY A O 1
ATOM 668 N N . LYS A 1 84 ? -17.480 11.664 10.666 1.00 96.19 84 LYS A N 1
ATOM 669 C CA . LYS A 1 84 ? -16.296 11.011 10.074 1.00 96.19 84 LYS A CA 1
ATOM 670 C C . LYS A 1 84 ? -16.530 9.560 9.657 1.00 96.19 84 LYS A C 1
ATOM 672 O O . LYS A 1 84 ? -15.627 8.964 9.073 1.00 96.19 84 LYS A O 1
ATOM 677 N N . PHE A 1 85 ? -17.717 9.002 9.897 1.00 94.94 85 PHE A N 1
ATOM 678 C CA . PHE A 1 85 ? -18.039 7.595 9.630 1.00 94.94 85 PHE A CA 1
ATOM 679 C C . PHE A 1 85 ? -17.623 7.124 8.226 1.00 94.94 85 PHE A C 1
ATOM 681 O O . PHE A 1 85 ? -16.872 6.157 8.092 1.00 94.94 85 PHE A O 1
ATOM 688 N N . SER A 1 86 ? -18.022 7.847 7.174 1.00 92.75 86 SER A N 1
ATOM 689 C CA . SER A 1 86 ? -17.677 7.497 5.787 1.00 92.75 86 SER A CA 1
ATOM 690 C C . SER A 1 86 ? -16.169 7.516 5.520 1.00 92.75 86 SER A C 1
ATOM 692 O O . SER A 1 86 ? -15.665 6.657 4.801 1.00 92.75 86 SER A O 1
ATOM 694 N N . ILE A 1 87 ? -15.434 8.448 6.133 1.00 93.06 87 ILE A N 1
ATOM 695 C CA . ILE A 1 87 ? -13.975 8.564 5.978 1.00 93.06 87 ILE A CA 1
ATOM 696 C C . ILE A 1 87 ? -13.268 7.430 6.725 1.00 93.06 87 ILE A C 1
ATOM 698 O O . ILE A 1 87 ? -12.295 6.868 6.229 1.00 93.06 87 ILE A O 1
ATOM 702 N N . VAL A 1 88 ? -13.765 7.047 7.902 1.00 95.38 88 VAL A N 1
ATOM 703 C CA . VAL A 1 88 ? -13.224 5.900 8.640 1.00 95.38 88 VAL A CA 1
ATOM 704 C C . VAL A 1 88 ? -13.495 4.587 7.898 1.00 95.38 88 VAL A C 1
ATOM 706 O O . VAL A 1 88 ? -12.621 3.720 7.846 1.00 95.38 88 VAL A O 1
ATOM 709 N N . ARG A 1 89 ? -14.655 4.452 7.246 1.00 93.25 89 ARG A N 1
ATOM 710 C CA . ARG A 1 89 ? -14.930 3.325 6.343 1.00 93.25 89 ARG A CA 1
ATOM 711 C C . ARG A 1 89 ? -14.011 3.306 5.121 1.00 93.25 89 ARG A C 1
ATOM 713 O O . ARG A 1 89 ? -13.518 2.240 4.765 1.00 93.25 89 ARG A O 1
ATOM 720 N N . GLU A 1 90 ? -13.736 4.457 4.510 1.00 91.31 90 GLU A N 1
ATOM 721 C CA . GLU A 1 90 ? -12.741 4.572 3.432 1.00 91.31 90 GLU A CA 1
ATOM 722 C C . GLU A 1 90 ? -11.351 4.135 3.923 1.00 91.31 90 GLU A C 1
ATOM 724 O O . GLU A 1 90 ? -10.694 3.306 3.292 1.00 91.31 90 GLU A O 1
ATOM 729 N N . TYR A 1 91 ? -10.936 4.609 5.102 1.00 93.81 91 TYR A N 1
ATOM 730 C CA . TYR A 1 91 ? -9.676 4.217 5.733 1.00 93.81 91 TYR A CA 1
ATOM 731 C C . TYR A 1 91 ? -9.596 2.700 5.967 1.00 93.81 91 TYR A C 1
ATOM 733 O O . TYR A 1 91 ? -8.572 2.077 5.673 1.00 93.81 91 TYR A O 1
ATOM 741 N N . TYR A 1 92 ? -10.686 2.084 6.435 1.00 95.12 92 TYR A N 1
ATOM 742 C CA . TYR A 1 92 ? -10.785 0.633 6.584 1.00 95.12 92 TYR A CA 1
ATOM 743 C C . TYR A 1 92 ? -10.567 -0.103 5.253 1.00 95.12 92 TYR A C 1
ATOM 745 O O . TYR A 1 92 ? -9.748 -1.023 5.186 1.00 95.12 92 TYR A O 1
ATOM 753 N N . SER A 1 93 ? -11.224 0.327 4.173 1.00 92.19 93 SER A N 1
ATOM 754 C CA . SER A 1 93 ? -11.010 -0.244 2.837 1.00 92.19 93 SER A CA 1
ATOM 755 C C . SER A 1 93 ? -9.552 -0.112 2.389 1.00 92.19 93 SER A C 1
ATOM 757 O O . SER A 1 93 ? -8.953 -1.082 1.917 1.00 92.19 93 SER A O 1
ATOM 759 N N . CYS A 1 94 ? -8.921 1.042 2.621 1.00 91.25 94 CYS A N 1
ATOM 760 C CA . CYS A 1 94 ? -7.501 1.241 2.332 1.00 91.25 94 CYS A CA 1
ATOM 761 C C . CYS A 1 94 ? -6.585 0.298 3.135 1.00 91.25 94 CYS A C 1
ATOM 763 O O . CYS A 1 94 ? -5.563 -0.152 2.604 1.00 91.25 94 CYS A O 1
ATOM 765 N N . LEU A 1 95 ? -6.929 -0.036 4.388 1.00 93.88 95 LEU A N 1
ATOM 766 C CA . LEU A 1 95 ? -6.187 -1.021 5.183 1.00 93.88 95 LEU A CA 1
ATOM 767 C C . LEU A 1 95 ? -6.247 -2.397 4.518 1.00 93.88 95 LEU A C 1
ATOM 769 O O . LEU A 1 95 ? -5.202 -3.021 4.315 1.00 93.88 95 LEU A O 1
ATOM 773 N N . LEU A 1 96 ? -7.447 -2.844 4.139 1.00 94.38 96 LEU A N 1
ATOM 774 C CA . LEU A 1 96 ? -7.650 -4.140 3.492 1.00 94.38 96 LEU A CA 1
ATOM 775 C C . LEU A 1 96 ? -6.900 -4.241 2.159 1.00 94.38 96 LEU A C 1
ATOM 777 O O . LEU A 1 96 ? -6.188 -5.219 1.930 1.00 94.38 96 LEU A O 1
ATOM 781 N N . ILE A 1 97 ? -6.984 -3.208 1.315 1.00 92.06 97 ILE A N 1
ATOM 782 C CA . ILE A 1 97 ? -6.291 -3.172 0.018 1.00 92.06 97 ILE A CA 1
ATOM 783 C C . ILE A 1 97 ? -4.778 -3.230 0.219 1.00 92.06 97 ILE A C 1
ATOM 785 O O . ILE A 1 97 ? -4.092 -3.999 -0.454 1.00 92.06 97 ILE A O 1
ATOM 789 N N . LYS A 1 98 ? -4.240 -2.461 1.176 1.00 92.69 98 LYS A N 1
ATOM 790 C CA . LYS A 1 98 ? -2.809 -2.497 1.506 1.00 92.69 98 LYS A CA 1
ATOM 791 C C . LYS A 1 98 ? -2.366 -3.893 1.943 1.00 92.69 98 LYS A C 1
ATOM 793 O O . LYS A 1 98 ? -1.266 -4.315 1.583 1.00 92.69 98 LYS A O 1
ATOM 798 N N . ALA A 1 99 ? -3.183 -4.588 2.733 1.00 94.44 99 ALA A N 1
ATOM 799 C CA . ALA A 1 99 ? -2.886 -5.937 3.197 1.00 94.44 99 ALA A CA 1
ATOM 800 C C . ALA A 1 99 ? -2.923 -6.960 2.052 1.00 94.44 99 ALA A C 1
ATOM 802 O O . ALA A 1 99 ? -1.952 -7.704 1.903 1.00 94.44 99 ALA A O 1
ATOM 803 N N . SER A 1 100 ? -3.968 -6.941 1.212 1.00 95.06 100 SER A N 1
ATOM 804 C CA . SER A 1 100 ? -4.060 -7.798 0.017 1.00 95.06 100 SER A CA 1
ATOM 805 C C . SER A 1 100 ? -2.867 -7.558 -0.914 1.00 95.06 100 SER A C 1
ATOM 807 O O . SER A 1 100 ? -2.124 -8.490 -1.218 1.00 95.06 100 SER A O 1
ATOM 809 N N . PHE A 1 101 ? -2.564 -6.296 -1.238 1.00 94.94 101 PHE A N 1
ATOM 810 C CA . PHE A 1 101 ? -1.406 -5.934 -2.058 1.00 94.94 101 PHE A CA 1
ATOM 811 C C . PHE A 1 101 ? -0.089 -6.477 -1.486 1.00 94.94 101 PHE A C 1
ATOM 813 O O . PHE A 1 101 ? 0.698 -7.096 -2.200 1.00 94.94 101 PHE A O 1
ATOM 820 N N . LYS A 1 102 ? 0.152 -6.300 -0.178 1.00 94.69 102 LYS A N 1
ATOM 821 C CA . LYS A 1 102 ? 1.354 -6.828 0.486 1.00 94.69 102 LYS A CA 1
ATOM 822 C C . LYS A 1 102 ? 1.420 -8.357 0.414 1.00 94.69 102 LYS A C 1
ATOM 824 O O . LYS A 1 102 ? 2.515 -8.894 0.263 1.00 94.69 102 LYS A O 1
ATOM 829 N N . GLY A 1 103 ? 0.286 -9.048 0.535 1.00 95.69 103 GLY A N 1
ATOM 830 C CA . GLY A 1 103 ? 0.191 -10.498 0.344 1.00 95.69 103 GLY A CA 1
ATOM 831 C C . GLY A 1 103 ? 0.624 -10.905 -1.062 1.00 95.69 103 GLY A C 1
ATOM 832 O O . GLY A 1 103 ? 1.515 -11.735 -1.215 1.00 95.69 103 GLY A O 1
ATOM 833 N N . LYS A 1 104 ? 0.106 -10.212 -2.077 1.00 96.12 104 LYS A N 1
ATOM 834 C CA . LYS A 1 104 ? 0.434 -10.463 -3.483 1.00 96.12 104 LYS A CA 1
ATOM 835 C C . LYS A 1 104 ? 1.907 -10.199 -3.798 1.00 96.12 104 LYS A C 1
ATOM 837 O O . LYS A 1 104 ? 2.531 -10.998 -4.484 1.00 96.12 104 LYS A O 1
ATOM 842 N N . LEU A 1 105 ? 2.519 -9.163 -3.218 1.00 94.81 105 LEU A N 1
ATOM 843 C CA . LEU A 1 105 ? 3.969 -8.956 -3.338 1.00 94.81 105 LEU A CA 1
ATOM 844 C C . LEU A 1 105 ? 4.792 -10.107 -2.735 1.00 94.81 105 LEU A C 1
ATOM 846 O O . LEU A 1 105 ? 5.836 -10.454 -3.284 1.00 94.81 105 LEU A O 1
ATOM 850 N N . LYS A 1 106 ? 4.335 -10.720 -1.633 1.00 94.50 106 LYS A N 1
ATOM 851 C CA . LYS A 1 106 ? 4.999 -11.905 -1.065 1.00 94.50 106 LYS A CA 1
ATOM 852 C C . LYS A 1 106 ? 4.866 -13.122 -1.980 1.00 94.50 106 LYS A C 1
ATOM 854 O O . LYS A 1 106 ? 5.838 -13.851 -2.126 1.00 94.50 106 LYS A O 1
ATOM 859 N N . GLU A 1 107 ? 3.709 -13.326 -2.611 1.00 94.56 107 GLU A N 1
ATOM 860 C CA . GLU A 1 107 ? 3.524 -14.390 -3.611 1.00 94.56 107 GLU A CA 1
ATOM 861 C C . GLU A 1 107 ? 4.482 -14.205 -4.797 1.00 94.56 107 GLU A C 1
ATOM 863 O O . GLU A 1 107 ? 5.187 -15.141 -5.166 1.00 94.56 107 GLU A O 1
ATOM 868 N N . ILE A 1 108 ? 4.594 -12.980 -5.331 1.00 92.81 108 ILE A N 1
ATOM 869 C CA . ILE A 1 108 ? 5.563 -12.659 -6.394 1.00 92.81 108 ILE A CA 1
ATOM 870 C C . ILE A 1 108 ? 6.990 -12.929 -5.909 1.00 92.81 108 ILE A C 1
ATOM 872 O O . ILE A 1 108 ? 7.792 -13.492 -6.650 1.00 92.81 108 ILE A O 1
ATOM 876 N N . SER A 1 109 ? 7.306 -12.591 -4.656 1.00 93.44 109 SER A N 1
ATOM 877 C CA . SER A 1 109 ? 8.633 -12.846 -4.093 1.00 93.44 109 SER A CA 1
ATOM 878 C C . SER A 1 109 ? 9.028 -14.322 -4.125 1.00 93.44 109 SER A C 1
ATOM 880 O O . SER A 1 109 ? 10.181 -14.637 -4.412 1.00 93.44 109 SER A O 1
ATOM 882 N N . LEU A 1 110 ? 8.080 -15.238 -3.903 1.00 92.31 110 LEU A N 1
ATOM 883 C CA . LEU A 1 110 ? 8.339 -16.677 -3.997 1.00 92.31 110 LEU A CA 1
ATOM 884 C C . LEU A 1 110 ? 8.724 -17.106 -5.418 1.00 92.31 110 LEU A C 1
ATOM 886 O O . LEU A 1 110 ? 9.597 -17.954 -5.568 1.00 92.31 110 LEU A O 1
ATOM 890 N N . LEU A 1 111 ? 8.124 -16.495 -6.443 1.00 90.31 111 LEU A N 1
ATOM 891 C CA . LEU A 1 111 ? 8.450 -16.762 -7.849 1.00 90.31 111 LEU A CA 1
ATOM 892 C C . LEU A 1 111 ? 9.811 -16.169 -8.244 1.00 90.31 111 LEU A C 1
ATOM 894 O O . LEU A 1 111 ? 10.563 -16.761 -9.013 1.00 90.31 111 LEU A O 1
ATOM 898 N N . VAL A 1 112 ? 10.136 -14.998 -7.695 1.00 87.81 112 VAL A N 1
ATOM 899 C CA . VAL A 1 112 ? 11.346 -14.231 -8.019 1.00 87.81 112 VAL A CA 1
ATOM 900 C C . VAL A 1 112 ? 12.628 -14.861 -7.463 1.00 87.81 112 VAL A C 1
ATOM 902 O O . VAL A 1 112 ? 13.691 -14.672 -8.056 1.00 87.81 112 VAL A O 1
ATOM 905 N N . LYS A 1 113 ? 12.548 -15.656 -6.387 1.00 83.12 113 LYS A N 1
ATOM 906 C CA . LYS A 1 113 ? 13.708 -16.328 -5.763 1.00 83.12 113 LYS A CA 1
ATOM 907 C C . LYS A 1 113 ? 14.588 -17.115 -6.740 1.00 83.12 113 LYS A C 1
ATOM 909 O O . LYS A 1 113 ? 15.787 -17.197 -6.514 1.00 83.12 113 LYS A O 1
ATOM 914 N N . ASN A 1 114 ? 14.011 -17.652 -7.813 1.00 76.25 114 ASN A N 1
ATOM 915 C CA . ASN A 1 114 ? 14.735 -18.480 -8.781 1.00 76.25 114 ASN A CA 1
ATOM 916 C C . ASN A 1 114 ? 15.395 -17.674 -9.913 1.00 76.25 114 ASN A C 1
ATOM 918 O O . ASN A 1 114 ? 16.179 -18.230 -10.672 1.00 76.25 114 ASN A O 1
ATOM 922 N N . VAL A 1 115 ? 15.054 -16.388 -10.059 1.00 77.81 115 VAL A N 1
ATOM 923 C CA . VAL A 1 115 ? 15.487 -15.541 -11.188 1.00 77.81 115 VAL A CA 1
ATOM 924 C C . VAL A 1 115 ? 16.327 -14.348 -10.720 1.00 77.81 115 VAL A C 1
ATOM 926 O O . VAL A 1 115 ? 17.158 -13.859 -11.477 1.00 77.81 115 VAL A O 1
ATOM 929 N N . THR A 1 116 ? 16.124 -13.873 -9.483 1.00 78.12 116 THR A N 1
ATOM 930 C CA . THR A 1 116 ? 16.875 -12.763 -8.854 1.00 78.12 116 THR A CA 1
ATOM 931 C C . THR A 1 116 ? 17.135 -11.581 -9.807 1.00 78.12 116 THR A C 1
ATOM 933 O O . THR A 1 116 ? 18.285 -11.254 -10.100 1.00 78.12 116 THR A O 1
ATOM 936 N N . PRO A 1 117 ? 16.079 -10.935 -10.335 1.00 82.44 117 PRO A N 1
ATOM 937 C CA . PRO A 1 117 ? 16.207 -9.873 -11.317 1.00 82.44 117 PRO A CA 1
ATOM 938 C C . PRO A 1 117 ? 16.967 -8.688 -10.722 1.00 82.44 117 PRO A C 1
ATOM 940 O O . PRO A 1 117 ? 16.678 -8.213 -9.616 1.00 82.44 117 PRO A O 1
ATOM 943 N N . PHE A 1 118 ? 17.930 -8.193 -11.493 1.00 85.62 118 PHE A N 1
ATOM 944 C CA . PHE A 1 118 ? 18.651 -6.969 -11.194 1.00 85.62 118 PHE A CA 1
ATOM 945 C C . PHE A 1 118 ? 18.030 -5.808 -11.971 1.00 85.62 118 PHE A C 1
ATOM 947 O O . PHE A 1 118 ? 18.047 -5.790 -13.206 1.00 85.62 118 PHE A O 1
ATOM 954 N N . CYS A 1 119 ? 17.466 -4.852 -11.235 1.00 87.88 119 CYS A N 1
ATOM 955 C CA . CYS A 1 119 ? 16.831 -3.656 -11.763 1.00 87.88 119 CYS A CA 1
ATOM 956 C C . CYS A 1 119 ? 17.681 -2.418 -11.461 1.00 87.88 119 CYS A C 1
ATOM 958 O O . CYS A 1 119 ? 18.033 -2.155 -10.310 1.00 87.88 119 CYS A O 1
ATOM 960 N N . VAL A 1 120 ? 17.947 -1.592 -12.470 1.00 86.81 120 VAL A N 1
ATOM 961 C CA . VAL A 1 120 ? 18.543 -0.265 -12.258 1.00 86.81 120 VAL A CA 1
ATOM 962 C C . VAL A 1 120 ? 17.459 0.790 -12.401 1.00 86.81 120 VAL A C 1
ATOM 964 O O . VAL A 1 120 ? 16.745 0.819 -13.397 1.00 86.81 120 VAL A O 1
ATOM 967 N N . ILE A 1 121 ? 17.332 1.664 -11.406 1.00 86.69 121 ILE A N 1
ATOM 968 C CA . ILE A 1 121 ? 16.457 2.832 -11.474 1.00 86.69 121 ILE A CA 1
ATOM 969 C C . ILE A 1 121 ? 17.325 4.062 -11.726 1.00 86.69 121 ILE A C 1
ATOM 971 O O . ILE A 1 121 ? 18.164 4.435 -10.900 1.00 86.69 121 ILE A O 1
ATOM 975 N N . VAL A 1 122 ? 17.115 4.682 -12.884 1.00 83.12 122 VAL A N 1
ATOM 976 C CA . VAL A 1 122 ? 17.852 5.855 -13.346 1.00 83.12 122 VAL A CA 1
ATOM 977 C C . VAL A 1 122 ? 17.008 7.097 -13.096 1.00 83.12 122 VAL A C 1
ATOM 979 O O . VAL A 1 122 ? 15.938 7.256 -13.685 1.00 83.12 122 VAL A O 1
ATOM 982 N N . SER A 1 123 ? 17.483 7.986 -12.222 1.00 77.69 123 SER A N 1
ATOM 983 C CA . SER A 1 123 ? 16.865 9.302 -12.060 1.00 77.69 123 SER A CA 1
ATOM 984 C C . SER A 1 123 ? 17.330 10.226 -13.176 1.00 77.69 123 SER A C 1
ATOM 986 O O . SER A 1 123 ? 18.521 10.546 -13.265 1.00 77.69 123 SER A O 1
ATOM 988 N N . CYS A 1 124 ? 16.386 10.684 -13.999 1.00 71.12 124 CYS A N 1
ATOM 989 C CA . CYS A 1 124 ? 16.652 11.755 -14.952 1.00 71.12 124 CYS A CA 1
ATOM 990 C C . CYS A 1 124 ? 16.545 13.134 -14.279 1.00 71.12 124 CYS A C 1
ATOM 992 O O . CYS A 1 124 ? 16.948 14.125 -14.877 1.00 71.12 124 CYS A O 1
ATOM 994 N N . CYS A 1 125 ? 15.989 13.230 -13.064 1.00 63.16 125 CYS A N 1
ATOM 995 C CA . CYS A 1 125 ? 15.707 14.487 -12.359 1.00 63.16 125 CYS A CA 1
ATOM 996 C C . CYS A 1 125 ? 16.928 15.028 -11.604 1.00 63.16 125 CYS A C 1
ATOM 998 O O . CYS A 1 125 ? 17.584 14.289 -10.868 1.00 63.16 125 CYS A O 1
ATOM 1000 N N . GLN A 1 126 ? 17.192 16.334 -11.741 1.00 56.28 126 GLN A N 1
ATOM 1001 C CA . GLN A 1 126 ? 18.210 17.052 -10.957 1.00 56.28 126 GLN A CA 1
ATOM 1002 C C . GLN A 1 126 ? 17.611 18.004 -9.903 1.00 56.28 126 GLN A C 1
ATOM 1004 O O . GLN A 1 126 ? 18.315 18.365 -8.962 1.00 56.28 126 GLN A O 1
ATOM 1009 N N . GLN A 1 127 ? 16.328 18.384 -10.003 1.00 52.72 127 GLN A N 1
ATOM 1010 C CA . GLN A 1 127 ? 15.693 19.373 -9.119 1.00 52.72 127 GLN A CA 1
ATOM 1011 C C . GLN A 1 127 ? 14.242 18.980 -8.758 1.00 52.72 127 GLN A C 1
ATOM 1013 O O . GLN A 1 127 ? 13.575 18.301 -9.535 1.00 52.72 127 GLN A O 1
ATOM 1018 N N . ASN A 1 128 ? 13.790 19.404 -7.566 1.00 46.84 128 ASN A N 1
ATOM 1019 C CA . ASN A 1 128 ? 12.562 19.021 -6.833 1.00 46.84 128 ASN A CA 1
ATOM 1020 C C . ASN A 1 128 ? 12.525 17.601 -6.235 1.00 46.84 128 ASN A C 1
ATOM 1022 O O . ASN A 1 128 ? 11.872 16.692 -6.738 1.00 46.84 128 ASN A O 1
ATOM 1026 N N . LYS A 1 129 ? 13.205 17.453 -5.089 1.00 55.53 129 LYS A N 1
ATOM 1027 C CA . LYS A 1 129 ? 13.413 16.188 -4.363 1.00 55.53 129 LYS A CA 1
ATOM 1028 C C . LYS A 1 129 ? 12.195 15.689 -3.564 1.00 55.53 129 LYS A C 1
ATOM 1030 O O . LYS A 1 129 ? 11.913 14.501 -3.574 1.00 55.53 129 LYS A O 1
ATOM 1035 N N . GLN A 1 130 ? 11.431 16.560 -2.904 1.00 57.16 130 GLN A N 1
ATOM 1036 C CA . GLN A 1 130 ? 10.653 16.131 -1.728 1.00 57.16 130 GLN A CA 1
ATOM 1037 C C . GLN A 1 130 ? 9.487 15.153 -2.008 1.00 57.16 130 GLN A C 1
ATOM 1039 O O . GLN A 1 130 ? 9.437 14.089 -1.391 1.00 57.16 130 GLN A O 1
ATOM 1044 N N . ASP A 1 131 ? 8.585 15.444 -2.953 1.00 56.50 131 ASP A N 1
ATOM 1045 C CA . ASP A 1 131 ? 7.438 14.555 -3.243 1.00 56.50 131 ASP A CA 1
ATOM 1046 C C . ASP A 1 131 ? 7.819 13.342 -4.107 1.00 56.50 131 ASP A C 1
ATOM 1048 O O . ASP A 1 131 ? 7.286 12.240 -3.940 1.00 56.50 131 ASP A O 1
ATOM 1052 N N . GLN A 1 132 ? 8.793 13.521 -5.004 1.00 63.28 132 GLN A N 1
ATOM 1053 C CA . GLN A 1 132 ? 9.357 12.434 -5.807 1.00 63.28 132 GLN A CA 1
ATOM 1054 C C . GLN A 1 132 ? 10.038 11.397 -4.914 1.00 63.28 132 GLN A C 1
ATOM 1056 O O . GLN A 1 132 ? 9.838 10.193 -5.101 1.00 63.28 132 GLN A O 1
ATOM 1061 N N . ASP A 1 133 ? 10.779 11.860 -3.906 1.00 68.69 133 ASP A N 1
ATOM 1062 C CA . ASP A 1 133 ? 11.459 10.999 -2.949 1.00 68.69 133 ASP A CA 1
ATOM 1063 C C . ASP A 1 133 ? 10.455 10.145 -2.168 1.00 68.69 133 ASP A C 1
ATOM 1065 O O . ASP A 1 133 ? 10.712 8.964 -1.958 1.00 68.69 133 ASP A O 1
ATOM 1069 N N . LEU A 1 134 ? 9.269 10.656 -1.812 1.00 73.50 134 LEU A N 1
ATOM 1070 C CA . LEU A 1 134 ? 8.261 9.869 -1.086 1.00 73.50 134 LEU A CA 1
ATOM 1071 C C . LEU A 1 134 ? 7.704 8.695 -1.909 1.00 73.50 134 LEU A C 1
ATOM 1073 O O . LEU A 1 134 ? 7.644 7.562 -1.411 1.00 73.50 134 LEU A O 1
ATOM 1077 N N . ILE A 1 135 ? 7.310 8.934 -3.166 1.00 75.81 135 ILE A N 1
ATOM 1078 C CA . ILE A 1 135 ? 6.837 7.867 -4.068 1.00 75.81 135 ILE A CA 1
ATOM 1079 C C . ILE A 1 135 ? 7.965 6.866 -4.314 1.00 75.81 135 ILE A C 1
ATOM 1081 O O . ILE A 1 135 ? 7.742 5.650 -4.260 1.00 75.81 135 ILE A O 1
ATOM 1085 N N . LEU A 1 136 ? 9.181 7.368 -4.534 1.00 78.81 136 LEU A N 1
ATOM 1086 C CA . LEU A 1 136 ? 10.336 6.544 -4.837 1.00 78.81 136 LEU A CA 1
ATOM 1087 C C . LEU A 1 136 ? 10.772 5.690 -3.644 1.00 78.81 136 LEU A C 1
ATOM 1089 O O . LEU A 1 136 ? 11.006 4.496 -3.806 1.00 78.81 136 LEU A O 1
ATOM 1093 N N . GLU A 1 137 ? 10.816 6.250 -2.436 1.00 82.12 137 GLU A N 1
ATOM 1094 C CA . GLU A 1 137 ? 11.086 5.517 -1.196 1.00 82.12 137 GLU A CA 1
ATOM 1095 C C . GLU A 1 137 ? 10.049 4.422 -0.955 1.00 82.12 137 GLU A C 1
ATOM 1097 O O . GLU A 1 137 ? 10.373 3.309 -0.525 1.00 82.12 137 GLU A O 1
ATOM 1102 N N . ARG A 1 138 ? 8.785 4.689 -1.287 1.00 86.25 138 ARG A N 1
ATOM 1103 C CA . ARG A 1 138 ? 7.738 3.673 -1.200 1.00 86.25 138 ARG A CA 1
ATOM 1104 C C . ARG A 1 138 ? 7.920 2.570 -2.237 1.00 86.25 138 ARG A C 1
ATOM 1106 O O . ARG A 1 138 ? 7.827 1.393 -1.891 1.00 86.25 138 ARG A O 1
ATOM 1113 N N . LEU A 1 139 ? 8.206 2.937 -3.485 1.00 86.88 139 LEU A N 1
ATOM 1114 C CA . LEU A 1 139 ? 8.478 1.987 -4.560 1.00 86.88 139 LEU A CA 1
ATOM 1115 C C . LEU A 1 139 ? 9.696 1.110 -4.231 1.00 86.88 139 LEU A C 1
ATOM 1117 O O . LEU A 1 139 ? 9.610 -0.110 -4.354 1.00 86.88 139 LEU A O 1
ATOM 1121 N N . LYS A 1 140 ? 10.783 1.701 -3.716 1.00 87.31 140 LYS A N 1
ATOM 1122 C CA . LYS A 1 140 ? 11.973 0.991 -3.215 1.00 87.31 140 LYS A CA 1
ATOM 1123 C C . LYS A 1 140 ? 11.599 -0.084 -2.203 1.00 87.31 140 LYS A C 1
ATOM 1125 O O . LYS A 1 140 ? 12.042 -1.223 -2.327 1.00 87.31 140 LYS A O 1
ATOM 1130 N N . LYS A 1 141 ? 10.777 0.263 -1.207 1.00 90.19 141 LYS A N 1
ATOM 1131 C CA . LYS A 1 141 ? 10.324 -0.685 -0.177 1.00 90.19 141 LYS A CA 1
ATOM 1132 C C . LYS A 1 141 ? 9.551 -1.858 -0.784 1.00 90.19 141 LYS A C 1
ATOM 1134 O O . LYS A 1 141 ? 9.770 -2.991 -0.370 1.00 90.19 141 LYS A O 1
ATOM 1139 N N . HIS A 1 142 ? 8.684 -1.610 -1.765 1.00 92.88 142 HIS A N 1
ATOM 1140 C CA . HIS A 1 142 ? 7.909 -2.671 -2.415 1.00 92.88 142 HIS A CA 1
ATOM 1141 C C . HIS A 1 142 ? 8.754 -3.555 -3.338 1.00 92.88 142 HIS A C 1
ATOM 1143 O O . HIS A 1 142 ? 8.637 -4.772 -3.262 1.00 92.88 142 HIS A O 1
ATOM 1149 N N . LEU A 1 143 ? 9.651 -2.976 -4.138 1.00 90.81 143 LEU A N 1
ATOM 1150 C CA . LEU A 1 143 ? 10.583 -3.736 -4.977 1.00 90.81 143 LEU A CA 1
ATOM 1151 C C . LEU A 1 143 ? 11.508 -4.634 -4.134 1.00 90.81 143 LEU A C 1
ATOM 1153 O O . LEU A 1 143 ? 11.684 -5.811 -4.444 1.00 90.81 143 LEU A O 1
ATOM 1157 N N . LYS A 1 144 ? 12.034 -4.112 -3.016 1.00 90.19 144 LYS A N 1
ATOM 1158 C CA . LYS A 1 144 ? 12.826 -4.901 -2.057 1.00 90.19 144 LYS A CA 1
ATOM 1159 C C . LYS A 1 144 ? 12.014 -6.027 -1.421 1.00 90.19 144 LYS A C 1
ATOM 1161 O O . LYS A 1 144 ? 12.540 -7.118 -1.248 1.00 90.19 144 LYS A O 1
ATOM 1166 N N . LEU A 1 145 ? 10.741 -5.784 -1.093 1.00 91.69 145 LEU A N 1
ATOM 1167 C CA . LEU A 1 145 ? 9.852 -6.813 -0.541 1.00 91.69 145 LEU A CA 1
ATOM 1168 C C . LEU A 1 145 ? 9.640 -7.982 -1.515 1.00 91.69 145 LEU A C 1
ATOM 1170 O O . LEU A 1 145 ? 9.467 -9.110 -1.069 1.00 91.69 145 LEU A O 1
ATOM 1174 N N . VAL A 1 146 ? 9.664 -7.715 -2.822 1.00 92.75 146 VAL A N 1
ATOM 1175 C CA . VAL A 1 146 ? 9.587 -8.751 -3.861 1.00 92.75 146 VAL A CA 1
ATOM 1176 C C . VAL A 1 146 ? 10.906 -9.533 -3.985 1.00 92.75 146 VAL A C 1
ATOM 1178 O O . VAL A 1 146 ? 10.902 -10.669 -4.441 1.00 92.75 146 VAL A O 1
ATOM 1181 N N . GLY A 1 147 ? 12.035 -8.988 -3.529 1.00 90.00 147 GLY A N 1
ATOM 1182 C CA . GLY A 1 147 ? 13.354 -9.611 -3.697 1.00 90.00 147 GLY A CA 1
ATOM 1183 C C . GLY A 1 147 ? 14.037 -9.241 -5.016 1.00 90.00 147 GLY A C 1
ATOM 1184 O O . GLY A 1 147 ? 14.904 -9.969 -5.486 1.00 90.00 147 GLY A O 1
ATOM 1185 N N . ILE A 1 148 ? 13.648 -8.115 -5.620 1.00 89.38 148 ILE A N 1
ATOM 1186 C CA . ILE A 1 148 ? 14.343 -7.538 -6.775 1.00 89.38 148 ILE A CA 1
ATOM 1187 C C . ILE A 1 148 ? 15.589 -6.814 -6.255 1.00 89.38 148 ILE A C 1
ATOM 1189 O O . ILE A 1 148 ? 15.486 -5.964 -5.363 1.00 89.38 148 ILE A O 1
ATOM 1193 N N . THR A 1 149 ? 16.759 -7.115 -6.815 1.00 87.94 149 THR A N 1
ATOM 1194 C CA . THR A 1 149 ? 17.993 -6.376 -6.516 1.00 87.94 149 THR A CA 1
ATOM 1195 C C . THR A 1 149 ? 17.926 -5.033 -7.228 1.00 87.94 149 THR A C 1
ATOM 1197 O O . THR A 1 149 ? 17.694 -4.991 -8.433 1.00 87.94 149 THR A O 1
ATOM 1200 N N . ILE A 1 150 ? 18.114 -3.926 -6.505 1.00 88.31 150 ILE A N 1
ATOM 1201 C CA . ILE A 1 150 ? 17.946 -2.580 -7.068 1.00 88.31 150 ILE A CA 1
ATOM 1202 C C . ILE A 1 150 ? 19.219 -1.765 -6.910 1.00 88.31 150 ILE A C 1
ATOM 1204 O O . ILE A 1 150 ? 19.731 -1.631 -5.798 1.00 88.31 150 ILE A O 1
ATOM 1208 N N . ALA A 1 151 ? 19.661 -1.134 -7.994 1.00 87.88 151 ALA A N 1
ATOM 1209 C CA . ALA A 1 151 ? 20.647 -0.062 -7.946 1.00 87.88 151 ALA A CA 1
ATOM 1210 C C . ALA A 1 151 ? 20.027 1.264 -8.394 1.00 87.88 151 ALA A C 1
ATOM 1212 O O . ALA A 1 151 ? 19.228 1.311 -9.326 1.00 87.88 151 ALA A O 1
ATOM 1213 N N . PHE A 1 152 ? 20.430 2.349 -7.739 1.00 83.81 152 PHE A N 1
ATOM 1214 C CA . PHE A 1 152 ? 20.045 3.706 -8.114 1.00 83.81 152 PHE A CA 1
ATOM 1215 C C . PHE A 1 152 ? 21.217 4.409 -8.767 1.00 83.81 152 PHE A C 1
ATOM 1217 O O . PHE A 1 152 ? 22.337 4.354 -8.252 1.00 83.81 152 PHE A O 1
ATOM 1224 N N . LYS A 1 153 ? 20.956 5.057 -9.898 1.00 82.56 153 LYS A N 1
ATOM 1225 C CA . LYS A 1 153 ? 21.962 5.807 -10.645 1.00 82.56 153 LYS A CA 1
ATOM 1226 C C . LYS A 1 153 ? 21.376 7.135 -11.105 1.00 82.56 153 LYS A C 1
ATOM 1228 O O . LYS A 1 153 ? 20.203 7.213 -11.465 1.00 82.56 153 LYS A O 1
ATOM 1233 N N . SER A 1 154 ? 22.187 8.185 -11.102 1.00 79.19 154 SER A N 1
ATOM 1234 C CA . SER A 1 154 ? 21.897 9.345 -11.944 1.00 79.19 154 SER A CA 1
ATOM 1235 C C . SER A 1 154 ? 22.142 8.981 -13.408 1.00 79.19 154 SER A C 1
ATOM 1237 O O . SER A 1 154 ? 22.874 8.032 -13.700 1.00 79.19 154 SER A O 1
ATOM 1239 N N . ILE A 1 155 ? 21.574 9.756 -14.330 1.00 75.25 155 ILE A N 1
ATOM 1240 C CA . ILE A 1 155 ? 21.824 9.574 -15.765 1.00 75.25 155 ILE A CA 1
ATOM 1241 C C . ILE A 1 155 ? 23.329 9.515 -16.098 1.00 75.25 155 ILE A C 1
ATOM 1243 O O . ILE A 1 155 ? 23.776 8.550 -16.708 1.00 75.25 155 ILE A O 1
ATOM 1247 N N . LYS A 1 156 ? 24.133 10.443 -15.556 1.00 75.38 156 LYS A N 1
ATOM 1248 C CA . LYS A 1 156 ? 25.594 10.502 -15.759 1.00 75.38 156 LYS A CA 1
ATOM 1249 C C . LYS A 1 156 ? 26.311 9.241 -15.264 1.00 75.38 156 LYS A C 1
ATOM 1251 O O . LYS A 1 156 ? 27.236 8.743 -15.896 1.00 75.38 156 LYS A O 1
ATOM 1256 N N . GLN A 1 157 ? 25.889 8.711 -14.114 1.00 76.62 157 GLN A N 1
ATOM 1257 C CA . GLN A 1 157 ? 26.459 7.478 -13.563 1.00 76.62 157 GLN A CA 1
ATOM 1258 C C . GLN A 1 157 ? 26.088 6.253 -14.400 1.00 76.62 157 GLN A C 1
ATOM 1260 O O . GLN A 1 157 ? 26.868 5.307 -14.471 1.00 76.62 157 GLN A O 1
ATOM 1265 N N . TYR A 1 158 ? 24.893 6.248 -14.992 1.00 75.88 158 TYR A N 1
ATOM 1266 C CA . TYR A 1 158 ? 24.433 5.153 -15.835 1.00 75.88 158 TYR A CA 1
ATOM 1267 C C . TYR A 1 158 ? 25.134 5.156 -17.203 1.00 75.88 158 TYR A C 1
ATOM 1269 O O . TYR A 1 158 ? 25.584 4.103 -17.648 1.00 75.88 158 TYR A O 1
ATOM 1277 N N . GLU A 1 159 ? 25.333 6.329 -17.813 1.00 72.44 159 GLU A N 1
ATOM 1278 C CA . GLU A 1 159 ? 26.117 6.507 -19.049 1.00 72.44 159 GLU A CA 1
ATOM 1279 C C . GLU A 1 159 ? 27.542 5.945 -18.908 1.00 72.44 159 GLU A C 1
ATOM 1281 O O . GLU A 1 159 ? 27.985 5.157 -19.742 1.00 72.44 159 GLU A O 1
ATOM 1286 N N . GLY A 1 160 ? 28.231 6.250 -17.802 1.00 69.19 160 GLY A N 1
ATOM 1287 C CA . GLY A 1 160 ? 29.580 5.730 -17.534 1.00 69.19 160 GLY A CA 1
ATOM 1288 C C . GLY A 1 160 ? 29.653 4.213 -17.292 1.00 69.19 160 GLY A C 1
ATOM 1289 O O . GLY A 1 160 ? 30.726 3.621 -17.422 1.00 69.19 160 GLY A O 1
ATOM 1290 N N . LEU A 1 161 ? 28.530 3.569 -16.951 1.00 66.31 161 LEU A N 1
ATOM 1291 C CA . LEU A 1 161 ? 28.433 2.119 -16.730 1.00 66.31 161 LEU A CA 1
ATOM 1292 C C . LEU A 1 161 ? 28.038 1.348 -17.991 1.00 66.31 161 LEU A C 1
ATOM 1294 O O . LEU A 1 161 ? 28.376 0.172 -18.103 1.00 66.31 161 LEU A O 1
ATOM 1298 N N . ALA A 1 162 ? 27.386 1.996 -18.959 1.00 58.84 162 ALA A N 1
ATOM 1299 C CA . ALA A 1 162 ? 26.946 1.367 -20.207 1.00 58.84 162 ALA A CA 1
ATOM 1300 C C . ALA A 1 162 ? 28.100 0.765 -21.043 1.00 58.84 162 ALA A C 1
ATOM 1302 O O . ALA A 1 162 ? 27.855 0.003 -21.976 1.00 58.84 162 ALA A O 1
ATOM 1303 N N . HIS A 1 163 ? 29.352 1.093 -20.709 1.00 55.50 163 HIS A N 1
ATOM 1304 C CA . HIS A 1 163 ? 30.563 0.597 -21.363 1.00 55.50 163 HIS A CA 1
ATOM 1305 C C . HIS A 1 163 ? 31.265 -0.567 -20.628 1.00 55.50 163 HIS A C 1
ATOM 1307 O O . HIS A 1 163 ? 32.189 -1.142 -21.192 1.00 55.50 163 HIS A O 1
ATOM 1313 N N . LYS A 1 164 ? 30.863 -0.927 -19.396 1.00 57.94 164 LYS A N 1
ATOM 1314 C CA . LYS A 1 164 ? 31.526 -1.947 -18.551 1.00 57.94 164 LYS A CA 1
ATOM 1315 C C . LYS A 1 164 ? 30.525 -3.059 -18.202 1.00 57.94 164 LYS A C 1
ATOM 1317 O O . LYS A 1 164 ? 29.816 -2.960 -17.206 1.00 57.94 164 LYS A O 1
ATOM 1322 N N . LEU A 1 165 ? 30.389 -4.064 -19.068 1.00 53.00 165 LEU A N 1
ATOM 1323 C CA . LEU A 1 165 ? 29.196 -4.924 -19.137 1.00 53.00 165 LEU A CA 1
ATOM 1324 C C . LEU A 1 165 ? 29.259 -6.266 -18.371 1.00 53.00 165 LEU A C 1
ATOM 1326 O O . LEU A 1 165 ? 28.528 -7.181 -18.730 1.00 53.00 165 LEU A O 1
ATOM 1330 N N . ASP A 1 166 ? 30.036 -6.388 -17.292 1.00 51.88 166 ASP A N 1
ATOM 1331 C CA . ASP A 1 166 ? 30.116 -7.655 -16.528 1.00 51.88 166 ASP A CA 1
ATOM 1332 C C . ASP A 1 166 ? 28.920 -7.903 -15.586 1.00 51.88 166 ASP A C 1
ATOM 1334 O O . ASP A 1 166 ? 28.798 -8.972 -14.996 1.00 51.88 166 ASP A O 1
ATOM 1338 N N . ASN A 1 167 ? 28.004 -6.937 -15.434 1.00 60.22 167 ASN A N 1
ATOM 1339 C CA . ASN A 1 167 ? 26.831 -7.075 -14.561 1.00 60.22 167 ASN A CA 1
ATOM 1340 C C . ASN A 1 167 ? 25.609 -6.334 -15.134 1.00 60.22 167 ASN A C 1
ATOM 1342 O O . ASN A 1 167 ? 25.116 -5.346 -14.579 1.00 60.22 167 ASN A O 1
ATOM 1346 N N . SER A 1 168 ? 25.176 -6.755 -16.326 1.00 68.25 168 SER A N 1
ATOM 1347 C CA . SER A 1 168 ? 24.103 -6.077 -17.062 1.00 68.25 168 SER A CA 1
ATOM 1348 C C . SER A 1 168 ? 22.748 -6.181 -16.336 1.00 68.25 168 SER A C 1
ATOM 1350 O O . SER A 1 168 ? 22.377 -7.262 -15.871 1.00 68.25 168 SER A O 1
ATOM 1352 N N . PRO A 1 169 ? 21.991 -5.076 -16.200 1.00 73.81 169 PRO A N 1
ATOM 1353 C CA . PRO A 1 169 ? 20.676 -5.123 -15.581 1.00 73.81 169 PRO A CA 1
ATOM 1354 C C . PRO A 1 169 ? 19.690 -5.897 -16.453 1.00 73.81 169 PRO A C 1
ATOM 1356 O O . PRO A 1 169 ? 19.575 -5.650 -17.651 1.00 73.81 169 PRO A O 1
ATOM 1359 N N . THR A 1 170 ? 18.916 -6.780 -15.821 1.00 78.94 170 THR A N 1
ATOM 1360 C CA . THR A 1 170 ? 17.789 -7.471 -16.470 1.00 78.94 170 THR A CA 1
ATOM 1361 C C . THR A 1 170 ? 16.693 -6.490 -16.897 1.00 78.94 170 THR A C 1
ATOM 1363 O O . THR A 1 170 ? 16.033 -6.688 -17.918 1.00 78.94 170 THR A O 1
ATOM 1366 N N . HIS A 1 171 ? 16.531 -5.397 -16.140 1.00 86.81 171 HIS A N 1
ATOM 1367 C CA . HIS A 1 171 ? 15.590 -4.327 -16.443 1.00 86.81 171 HIS A CA 1
ATOM 1368 C C . HIS A 1 171 ? 16.130 -2.963 -16.002 1.00 86.81 171 HIS A C 1
ATOM 1370 O O . HIS A 1 171 ? 16.706 -2.830 -14.919 1.00 86.81 171 HIS A O 1
ATOM 1376 N N . THR A 1 172 ? 15.877 -1.923 -16.790 1.00 87.06 172 THR A N 1
ATOM 1377 C CA . THR A 1 172 ? 16.193 -0.538 -16.424 1.00 87.06 172 THR A CA 1
ATOM 1378 C C . THR A 1 172 ? 14.932 0.316 -16.430 1.00 87.06 172 THR A C 1
ATOM 1380 O O . THR A 1 172 ? 14.205 0.375 -17.421 1.00 87.06 172 THR A O 1
ATOM 1383 N N . VAL A 1 173 ? 14.686 1.016 -15.322 1.00 88.31 173 VAL A N 1
ATOM 1384 C CA . VAL A 1 173 ? 13.575 1.961 -15.177 1.00 88.31 173 VAL A CA 1
ATOM 1385 C C . VAL A 1 173 ? 14.108 3.387 -15.228 1.00 88.31 173 VAL A C 1
ATOM 1387 O O . VAL A 1 173 ? 14.889 3.784 -14.364 1.00 88.31 173 VAL A O 1
ATOM 1390 N N . PHE A 1 174 ? 13.654 4.176 -16.197 1.00 84.88 174 PHE A N 1
ATOM 1391 C CA . PHE A 1 174 ? 13.964 5.603 -16.282 1.00 84.88 174 PHE A CA 1
ATOM 1392 C C . PHE A 1 174 ? 12.862 6.418 -15.618 1.00 84.88 174 PHE A C 1
ATOM 1394 O O . PHE A 1 174 ? 11.720 6.415 -16.073 1.00 84.88 174 PHE A O 1
ATOM 1401 N N . LEU A 1 175 ? 13.202 7.123 -14.543 1.00 82.06 175 LEU A N 1
ATOM 1402 C CA . LEU A 1 175 ? 12.298 8.059 -13.883 1.00 82.06 175 LEU A CA 1
ATOM 1403 C C . LEU A 1 175 ? 12.292 9.374 -14.651 1.00 82.06 175 LEU A C 1
ATOM 1405 O O . LEU A 1 175 ? 13.337 10.019 -14.767 1.00 82.06 175 LEU A O 1
ATOM 1409 N N . VAL A 1 176 ? 11.118 9.770 -15.135 1.00 78.31 176 VAL A N 1
ATOM 1410 C CA . VAL A 1 176 ? 10.923 11.011 -15.888 1.00 78.31 176 VAL A CA 1
ATOM 1411 C C . VAL A 1 176 ? 9.712 11.743 -15.330 1.00 78.31 176 VAL A C 1
ATOM 1413 O O . VAL A 1 176 ? 8.675 11.136 -15.086 1.00 78.31 176 VAL A O 1
ATOM 1416 N N . THR A 1 177 ? 9.821 13.047 -15.115 1.00 75.31 177 THR A N 1
ATOM 1417 C CA . THR A 1 177 ? 8.694 13.865 -14.631 1.00 75.31 177 THR A CA 1
ATOM 1418 C C . THR A 1 177 ? 8.015 14.620 -15.765 1.00 75.31 177 THR A C 1
ATOM 1420 O O . THR A 1 177 ? 8.608 14.817 -16.825 1.00 75.31 177 THR A O 1
ATOM 1423 N N . GLY A 1 178 ? 6.781 15.086 -15.540 1.00 68.12 178 GLY A N 1
ATOM 1424 C CA . GLY A 1 178 ? 6.055 15.917 -16.511 1.00 68.12 178 GLY A CA 1
ATOM 1425 C C . GLY A 1 178 ? 6.852 17.136 -16.997 1.00 68.12 178 GLY A C 1
ATOM 1426 O O . GLY A 1 178 ? 6.921 17.378 -18.196 1.00 68.12 178 GLY A O 1
ATOM 1427 N N . MET A 1 179 ? 7.550 17.836 -16.095 1.00 65.38 179 MET A N 1
ATOM 1428 C CA . MET A 1 179 ? 8.414 18.972 -16.459 1.00 65.38 179 MET A CA 1
ATOM 1429 C C . MET A 1 179 ? 9.532 18.575 -17.430 1.00 65.38 179 MET A C 1
ATOM 1431 O O . MET A 1 179 ? 9.855 19.318 -18.349 1.00 65.38 179 MET A O 1
ATOM 1435 N N . GLN A 1 180 ? 10.102 17.383 -17.264 1.00 67.62 180 GLN A N 1
ATOM 1436 C CA . GLN A 1 180 ? 11.150 16.897 -18.158 1.00 67.62 180 GLN A CA 1
ATOM 1437 C C . GLN A 1 180 ? 10.588 16.466 -19.507 1.00 67.62 180 GLN A C 1
ATOM 1439 O O . GLN A 1 180 ? 11.211 16.718 -20.530 1.00 67.62 180 GLN A O 1
ATOM 1444 N N . LEU A 1 181 ? 9.389 15.877 -19.526 1.00 65.94 181 LEU A N 1
ATOM 1445 C CA . LEU A 1 181 ? 8.686 15.615 -20.780 1.00 65.94 181 LEU A CA 1
ATOM 1446 C C . LEU A 1 181 ? 8.391 16.906 -21.549 1.00 65.94 181 LEU A C 1
ATOM 1448 O O . LEU A 1 181 ? 8.452 16.891 -22.768 1.00 65.94 181 LEU A O 1
ATOM 1452 N N . ASN A 1 182 ? 8.139 18.026 -20.868 1.00 57.97 182 ASN A N 1
ATOM 1453 C CA . ASN A 1 182 ? 7.993 19.322 -21.534 1.00 57.97 182 ASN A CA 1
ATOM 1454 C C . ASN A 1 182 ? 9.324 19.853 -22.078 1.00 57.97 182 ASN A C 1
ATOM 1456 O O . ASN A 1 182 ? 9.351 20.375 -23.186 1.00 57.97 182 ASN A O 1
ATOM 1460 N N . ALA A 1 183 ? 10.434 19.640 -21.364 1.00 54.91 183 ALA A N 1
ATOM 1461 C CA . ALA A 1 183 ? 11.782 19.970 -21.840 1.00 54.91 183 ALA A CA 1
ATOM 1462 C C . ALA A 1 183 ? 12.250 19.120 -23.048 1.00 54.91 183 ALA A C 1
ATOM 1464 O O . ALA A 1 183 ? 13.320 19.369 -23.599 1.00 54.91 183 ALA A O 1
ATOM 1465 N N . LEU A 1 184 ? 11.470 18.113 -23.473 1.00 50.16 184 LEU A N 1
ATOM 1466 C CA . LEU A 1 184 ? 11.655 17.419 -24.754 1.00 50.16 184 LEU A CA 1
ATOM 1467 C C . LEU A 1 184 ? 11.069 18.171 -25.954 1.00 50.16 184 LEU A C 1
ATOM 1469 O O . LEU A 1 184 ? 11.420 17.844 -27.087 1.00 50.16 184 LEU A O 1
ATOM 1473 N N . PHE A 1 185 ? 10.190 19.149 -25.728 1.00 41.75 185 PHE A N 1
ATOM 1474 C CA . PHE A 1 185 ? 9.648 20.006 -26.777 1.00 41.75 185 PHE A CA 1
ATOM 1475 C C . PHE A 1 185 ? 10.478 21.296 -26.840 1.00 41.75 185 PHE A C 1
ATOM 1477 O O . PHE A 1 185 ? 10.708 21.918 -25.803 1.00 41.75 185 PHE A O 1
ATOM 1484 N N . PRO A 1 186 ? 10.949 21.734 -28.020 1.00 42.16 186 PRO A N 1
ATOM 1485 C CA . PRO A 1 186 ? 11.687 22.981 -28.117 1.00 42.16 186 PRO A CA 1
ATOM 1486 C C . PRO A 1 186 ? 10.707 24.137 -27.906 1.00 42.16 186 PRO A C 1
ATOM 1488 O O . PRO A 1 186 ? 9.965 24.503 -28.814 1.00 42.16 186 PRO A O 1
ATOM 1491 N N . LEU A 1 187 ? 10.699 24.732 -26.718 1.00 38.69 187 LEU A N 1
ATOM 1492 C CA . LEU A 1 187 ? 10.127 26.057 -26.525 1.00 38.69 187 LEU A CA 1
ATOM 1493 C C . LEU A 1 187 ? 11.249 27.002 -26.099 1.00 38.69 187 LEU A C 1
ATOM 1495 O O . LEU A 1 187 ? 11.603 27.080 -24.930 1.00 38.69 187 LEU A O 1
ATOM 1499 N N . ARG A 1 188 ? 11.721 27.743 -27.113 1.00 36.50 188 ARG A N 1
ATOM 1500 C CA . ARG A 1 188 ? 12.693 28.853 -27.138 1.00 36.50 188 ARG A CA 1
ATOM 1501 C C . ARG A 1 188 ? 14.149 28.476 -27.425 1.00 36.50 188 ARG A C 1
ATOM 1503 O O . ARG A 1 188 ? 14.767 27.647 -26.766 1.00 36.50 188 ARG A O 1
ATOM 1510 N N . GLU A 1 189 ? 14.689 29.144 -28.443 1.00 35.75 189 GLU A N 1
ATOM 1511 C CA . GLU A 1 189 ? 16.119 29.203 -28.729 1.00 35.75 189 GLU A CA 1
ATOM 1512 C C . GLU A 1 189 ? 16.850 29.784 -27.508 1.00 35.75 189 GLU A C 1
ATOM 1514 O O . GLU A 1 189 ? 16.532 30.885 -27.065 1.00 35.75 189 GLU A O 1
ATOM 1519 N N . GLY A 1 190 ? 17.806 29.033 -26.948 1.00 43.66 190 GLY A N 1
ATOM 1520 C CA . GLY A 1 190 ? 18.728 29.539 -25.923 1.00 43.66 190 GLY A CA 1
ATOM 1521 C C . GLY A 1 190 ? 18.870 28.712 -24.641 1.00 43.66 190 GLY A C 1
ATOM 1522 O O . GLY A 1 190 ? 19.823 28.950 -23.904 1.00 43.66 190 GLY A O 1
ATOM 1523 N N . GLU A 1 191 ? 18.010 27.723 -24.365 1.00 39.03 191 GLU A N 1
ATOM 1524 C CA . GLU A 1 191 ? 18.165 26.859 -23.179 1.00 39.03 191 GLU A CA 1
ATOM 1525 C C . GLU A 1 191 ? 18.991 25.584 -23.464 1.00 39.03 191 GLU A C 1
ATOM 1527 O O . GLU A 1 191 ? 18.961 25.046 -24.577 1.00 39.03 191 GLU A O 1
ATOM 1532 N N . PRO A 1 192 ? 19.770 25.080 -22.483 1.00 40.44 192 PRO A N 1
ATOM 1533 C CA . PRO A 1 192 ? 20.659 23.940 -22.688 1.00 40.44 192 PRO A CA 1
ATOM 1534 C C . PRO A 1 192 ? 19.891 22.675 -23.116 1.00 40.44 192 PRO A C 1
ATOM 1536 O O . PRO A 1 192 ? 19.146 22.084 -22.341 1.00 40.44 192 PRO A O 1
ATOM 1539 N N . LYS A 1 193 ? 20.160 22.214 -24.348 1.00 44.25 193 LYS A N 1
ATOM 1540 C CA . LYS A 1 193 ? 19.619 21.024 -25.054 1.00 44.25 193 LYS A CA 1
ATOM 1541 C C . LYS A 1 193 ? 19.816 19.652 -24.372 1.00 44.25 193 LYS A C 1
ATOM 1543 O O . LYS A 1 193 ? 19.679 18.617 -25.021 1.00 44.25 193 LYS A O 1
ATOM 1548 N N . ALA A 1 194 ? 20.171 19.580 -23.096 1.00 48.78 194 ALA A N 1
ATOM 1549 C CA . ALA A 1 194 ? 20.680 18.352 -22.493 1.00 48.78 194 ALA A CA 1
ATOM 1550 C C . ALA A 1 194 ? 19.796 17.852 -21.349 1.00 48.78 194 ALA A C 1
ATOM 1552 O O . ALA A 1 194 ? 20.039 18.208 -20.197 1.00 48.78 194 ALA A O 1
ATOM 1553 N N . THR A 1 195 ? 18.823 16.966 -21.616 1.00 54.66 195 THR A N 1
ATOM 1554 C CA . THR A 1 195 ? 18.414 16.007 -20.562 1.00 54.66 195 THR A CA 1
ATOM 1555 C C . THR A 1 195 ? 17.722 14.725 -21.032 1.00 54.66 195 THR A C 1
ATOM 1557 O O . THR A 1 195 ? 17.955 13.700 -20.405 1.00 54.66 195 THR A O 1
ATOM 1560 N N . LEU A 1 196 ? 16.893 14.725 -22.088 1.00 54.19 196 LEU A N 1
ATOM 1561 C CA . LEU A 1 196 ? 16.169 13.508 -22.520 1.00 54.19 196 LEU A CA 1
ATOM 1562 C C . LEU A 1 196 ? 16.509 13.020 -23.934 1.00 54.19 196 LEU A C 1
ATOM 1564 O O . LEU A 1 196 ? 16.439 11.815 -24.160 1.00 54.19 196 LEU A O 1
ATOM 1568 N N . SER A 1 197 ? 16.961 13.880 -24.853 1.00 56.81 197 SER A N 1
ATOM 1569 C CA . SER A 1 197 ? 17.548 13.422 -26.127 1.00 56.81 197 SER A CA 1
ATOM 1570 C C . SER A 1 197 ? 18.735 12.485 -25.875 1.00 56.81 197 SER A C 1
ATOM 1572 O O . SER A 1 197 ? 18.819 11.422 -26.483 1.00 56.81 197 SER A O 1
ATOM 1574 N N . SER A 1 198 ? 19.560 12.799 -24.869 1.00 59.53 198 SER A N 1
ATOM 1575 C CA . SER A 1 198 ? 20.631 11.920 -24.387 1.00 59.53 198 SER A CA 1
ATOM 1576 C C . SER A 1 198 ? 20.107 10.621 -23.764 1.00 59.53 198 SER A C 1
ATOM 1578 O O . SER A 1 198 ? 20.707 9.575 -23.975 1.00 59.53 198 SER A O 1
ATOM 1580 N N . VAL A 1 199 ? 18.963 10.632 -23.059 1.00 64.88 199 VAL A N 1
ATOM 1581 C CA . VAL A 1 199 ? 18.324 9.402 -22.539 1.00 64.88 199 VAL A CA 1
ATOM 1582 C C . VAL A 1 199 ? 17.845 8.516 -23.682 1.00 64.88 199 VAL A C 1
ATOM 1584 O O . VAL A 1 199 ? 18.044 7.306 -23.629 1.00 64.88 199 VAL A O 1
ATOM 1587 N N . PHE A 1 200 ? 17.229 9.079 -24.723 1.00 66.25 200 PHE A N 1
ATOM 1588 C CA . PHE A 1 200 ? 16.797 8.287 -25.875 1.00 66.25 200 PHE A CA 1
ATOM 1589 C C . PHE A 1 200 ? 17.970 7.712 -26.646 1.00 66.25 200 PHE A C 1
ATOM 1591 O O . PHE A 1 200 ? 17.963 6.517 -26.933 1.00 66.25 200 PHE A O 1
ATOM 1598 N N . GLU A 1 201 ? 18.983 8.525 -26.946 1.00 67.19 201 GLU A N 1
ATOM 1599 C CA . GLU A 1 201 ? 20.214 8.045 -27.572 1.00 67.19 201 GLU A CA 1
ATOM 1600 C C . GLU A 1 201 ? 20.864 6.951 -26.724 1.00 67.19 201 GLU A C 1
ATOM 1602 O O . GLU A 1 201 ? 21.239 5.908 -27.255 1.00 67.19 201 GLU A O 1
ATOM 1607 N N . LEU A 1 202 ? 20.906 7.120 -25.401 1.00 67.12 202 LEU A N 1
ATOM 1608 C CA . LEU A 1 202 ? 21.407 6.114 -24.471 1.00 67.12 202 LEU A CA 1
ATOM 1609 C C . LEU A 1 202 ? 20.596 4.816 -24.538 1.00 67.12 202 LEU A C 1
ATOM 1611 O O . LEU A 1 202 ? 21.181 3.745 -24.682 1.00 67.12 202 LEU A O 1
ATOM 1615 N N . VAL A 1 203 ? 19.262 4.877 -24.495 1.00 70.00 203 VAL A N 1
ATOM 1616 C CA . VAL A 1 203 ? 18.415 3.676 -24.593 1.00 70.00 203 VAL A CA 1
ATOM 1617 C C . VAL A 1 203 ? 18.585 2.984 -25.944 1.00 70.00 203 VAL A C 1
ATOM 1619 O O . VAL A 1 203 ? 18.725 1.762 -25.986 1.00 70.00 203 VAL A O 1
ATOM 1622 N N . GLN A 1 204 ? 18.622 3.736 -27.045 1.00 71.44 204 GLN A N 1
ATOM 1623 C CA . GLN A 1 204 ? 18.846 3.182 -28.383 1.00 71.44 204 GLN A CA 1
ATOM 1624 C C . GLN A 1 204 ? 20.237 2.545 -28.503 1.00 71.44 204 GLN A C 1
ATOM 1626 O O . GLN A 1 204 ? 20.375 1.450 -29.048 1.00 71.44 204 GLN A O 1
ATOM 1631 N N . ASN A 1 205 ? 21.266 3.181 -27.941 1.00 67.25 205 ASN A N 1
ATOM 1632 C CA . ASN A 1 205 ? 22.626 2.651 -27.926 1.00 67.25 205 ASN A CA 1
ATOM 1633 C C . ASN A 1 205 ? 22.736 1.365 -27.100 1.00 67.25 205 ASN A C 1
ATOM 1635 O O . ASN A 1 205 ? 23.419 0.435 -27.525 1.00 67.25 205 ASN A O 1
ATOM 1639 N N . ILE A 1 206 ? 22.049 1.271 -25.958 1.00 66.94 206 ILE A N 1
ATOM 1640 C CA . ILE A 1 206 ? 22.056 0.047 -25.146 1.00 66.94 206 ILE A CA 1
ATOM 1641 C C . ILE A 1 206 ? 21.251 -1.062 -25.836 1.00 66.94 206 ILE A C 1
ATOM 1643 O O . ILE A 1 206 ? 21.731 -2.191 -25.891 1.00 66.94 206 ILE A O 1
ATOM 1647 N N . ARG A 1 207 ? 20.091 -0.757 -26.440 1.00 69.19 207 ARG A N 1
ATOM 1648 C CA . ARG A 1 207 ? 19.305 -1.733 -27.225 1.00 69.19 207 ARG A CA 1
ATOM 1649 C C . ARG A 1 207 ? 20.114 -2.379 -28.348 1.00 69.19 207 ARG A C 1
ATOM 1651 O O . ARG A 1 207 ? 19.980 -3.573 -28.581 1.00 69.19 207 ARG A O 1
ATOM 1658 N N . LYS A 1 208 ? 20.979 -1.612 -29.020 1.00 67.50 208 LYS A N 1
ATOM 1659 C CA . LYS A 1 208 ? 21.887 -2.142 -30.053 1.00 67.50 208 LYS A CA 1
ATOM 1660 C C . LYS A 1 208 ? 22.944 -3.105 -29.498 1.00 67.50 208 LYS A C 1
ATOM 1662 O O . LYS A 1 208 ? 23.464 -3.918 -30.251 1.00 67.5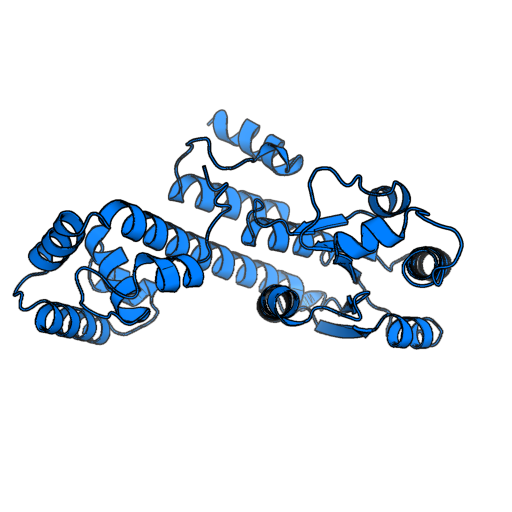0 208 LYS A O 1
ATOM 1667 N N . ARG A 1 209 ? 23.296 -2.992 -28.213 1.00 65.19 209 ARG A N 1
ATOM 1668 C CA . ARG A 1 209 ? 24.403 -3.729 -27.576 1.00 65.19 209 ARG A CA 1
ATOM 1669 C C . ARG A 1 209 ? 23.947 -4.897 -26.702 1.00 65.19 209 ARG A C 1
ATOM 1671 O O . ARG A 1 209 ? 24.738 -5.799 -26.460 1.00 65.19 209 ARG A O 1
ATOM 1678 N N . SER A 1 210 ? 22.706 -4.887 -26.217 1.00 63.22 210 SER A N 1
ATOM 1679 C CA . SER A 1 210 ? 22.140 -5.953 -25.387 1.00 63.22 210 SER A CA 1
ATOM 1680 C C . SER A 1 210 ? 20.704 -6.257 -25.802 1.00 63.22 210 SER A C 1
ATOM 1682 O O . SER A 1 210 ? 19.804 -5.438 -25.616 1.00 63.22 210 SER A O 1
ATOM 1684 N N . LEU A 1 211 ? 20.498 -7.460 -26.345 1.00 60.81 211 LEU A N 1
ATOM 1685 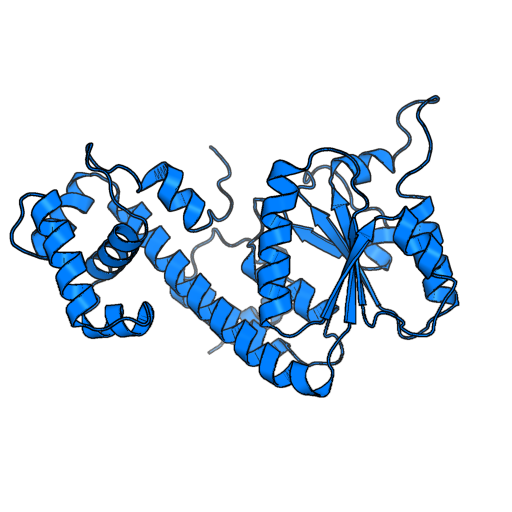C CA . LEU A 1 211 ? 19.196 -7.947 -26.813 1.00 60.81 211 LEU A CA 1
ATOM 1686 C C . LEU A 1 211 ? 18.258 -8.360 -25.664 1.00 60.81 211 LEU A C 1
ATOM 1688 O O . LEU A 1 211 ? 17.048 -8.428 -25.863 1.00 60.81 211 LEU A O 1
ATOM 1692 N N . SER A 1 212 ? 18.795 -8.639 -24.471 1.00 65.00 212 SER A N 1
ATOM 1693 C CA . SER A 1 212 ? 18.025 -9.082 -23.299 1.00 65.00 212 SER A CA 1
ATOM 1694 C C . SER A 1 212 ? 17.647 -7.946 -22.344 1.00 65.00 212 SER A C 1
ATOM 1696 O O . SER A 1 212 ? 16.746 -8.115 -21.521 1.00 65.00 212 SER A O 1
ATOM 1698 N N . ALA A 1 213 ? 18.307 -6.787 -22.441 1.00 67.81 213 ALA A N 1
ATOM 1699 C CA . ALA A 1 213 ? 18.022 -5.643 -21.586 1.00 67.81 213 ALA A CA 1
ATOM 1700 C C . ALA A 1 213 ? 16.649 -5.044 -21.924 1.00 67.81 213 ALA A C 1
ATOM 1702 O O . ALA A 1 213 ? 16.393 -4.598 -23.045 1.00 67.81 213 ALA A O 1
ATOM 1703 N N . THR A 1 214 ? 15.764 -5.005 -20.931 1.00 82.88 214 THR A N 1
ATOM 1704 C CA . THR A 1 214 ? 14.428 -4.417 -21.071 1.00 82.88 214 THR A CA 1
ATOM 1705 C C . THR A 1 214 ? 14.359 -3.058 -20.381 1.00 82.88 214 THR A C 1
ATOM 1707 O O . THR A 1 214 ? 15.048 -2.801 -19.393 1.00 82.88 214 THR A O 1
ATOM 1710 N N . PHE A 1 215 ? 13.539 -2.156 -20.919 1.00 84.81 215 PHE A N 1
ATOM 1711 C CA . PHE A 1 215 ? 13.481 -0.762 -20.482 1.00 84.81 215 PHE A CA 1
ATOM 1712 C C . PHE A 1 215 ? 12.040 -0.339 -20.233 1.00 84.81 215 PHE A C 1
ATOM 1714 O O . PHE A 1 215 ? 11.154 -0.680 -21.014 1.00 84.81 215 PHE A O 1
ATOM 1721 N N . THR A 1 216 ? 11.821 0.446 -19.181 1.00 88.00 216 THR A N 1
ATOM 1722 C CA . THR A 1 216 ? 10.529 1.081 -18.903 1.00 88.00 216 THR A CA 1
ATOM 1723 C C . THR A 1 216 ? 10.734 2.523 -18.477 1.00 88.00 216 THR A C 1
ATOM 1725 O O . THR A 1 216 ? 11.547 2.809 -17.601 1.00 88.00 216 THR A O 1
ATOM 1728 N N . PHE A 1 217 ? 9.940 3.438 -19.024 1.00 86.00 217 PHE A N 1
ATOM 1729 C CA . PHE A 1 217 ? 9.841 4.791 -18.478 1.00 86.00 217 PHE A CA 1
ATOM 1730 C C . PHE A 1 217 ? 8.778 4.847 -17.383 1.00 86.00 217 PHE A C 1
ATOM 1732 O O . PHE A 1 217 ? 7.635 4.455 -17.605 1.00 86.00 217 PHE A O 1
ATOM 1739 N N . LEU A 1 218 ? 9.133 5.344 -16.204 1.00 86.69 218 LEU A N 1
ATOM 1740 C CA . LEU A 1 218 ? 8.180 5.643 -15.141 1.00 86.69 218 LEU A CA 1
ATOM 1741 C C . LEU A 1 218 ? 7.924 7.151 -15.127 1.00 86.69 218 LEU A C 1
ATOM 1743 O O . LEU A 1 218 ? 8.795 7.930 -14.739 1.00 86.69 218 LEU A O 1
ATOM 1747 N N . LEU A 1 219 ? 6.732 7.542 -15.580 1.00 83.81 219 LEU A N 1
ATOM 1748 C CA . LEU A 1 219 ? 6.336 8.937 -15.744 1.00 83.81 219 LEU A CA 1
ATOM 1749 C C . LEU A 1 219 ? 5.664 9.442 -14.466 1.00 83.81 219 LEU A C 1
ATOM 1751 O O . LEU A 1 219 ? 4.576 8.983 -14.125 1.00 83.81 219 LEU A O 1
ATOM 1755 N N . LEU A 1 220 ? 6.296 10.379 -13.765 1.00 78.44 220 LEU A N 1
ATOM 1756 C CA . LEU A 1 220 ? 5.811 10.922 -12.496 1.00 78.44 220 LEU A CA 1
ATOM 1757 C C . LEU A 1 220 ? 5.062 12.244 -12.704 1.00 78.44 220 LEU A C 1
ATOM 1759 O O . LEU A 1 220 ? 5.593 13.167 -13.327 1.00 78.44 220 LEU A O 1
ATOM 1763 N N . ASN A 1 221 ? 3.856 12.338 -12.134 1.00 70.88 221 ASN A N 1
ATOM 1764 C CA . ASN A 1 221 ? 3.032 13.548 -12.041 1.00 70.88 221 ASN A CA 1
ATOM 1765 C C . ASN A 1 221 ? 2.883 14.298 -13.376 1.00 70.88 221 ASN A C 1
ATOM 1767 O O . ASN A 1 221 ? 2.977 15.521 -13.432 1.00 70.88 221 ASN A O 1
ATOM 1771 N N . ARG A 1 222 ? 2.684 13.557 -14.473 1.00 73.69 222 ARG A N 1
ATOM 1772 C CA . ARG A 1 222 ? 2.439 14.156 -15.788 1.00 73.69 222 ARG A CA 1
ATOM 1773 C C . ARG A 1 222 ? 1.032 14.747 -15.849 1.00 73.69 222 ARG A C 1
ATOM 1775 O O . ARG A 1 222 ? 0.058 14.064 -15.521 1.00 73.69 222 ARG A O 1
ATOM 1782 N N . GLU A 1 223 ? 0.923 15.977 -16.337 1.00 68.94 223 GLU A N 1
ATOM 1783 C CA . GLU A 1 223 ? -0.365 16.563 -16.694 1.00 68.94 223 GLU A CA 1
ATOM 1784 C C . GLU A 1 223 ? -0.992 15.816 -17.877 1.00 68.94 223 GLU A C 1
ATOM 1786 O O . GLU A 1 223 ? -0.307 15.360 -18.794 1.00 68.94 223 GLU A O 1
ATOM 1791 N N . ALA A 1 224 ? -2.319 15.672 -17.864 1.00 69.44 224 ALA A N 1
ATOM 1792 C CA . ALA A 1 224 ? -3.031 14.946 -18.915 1.00 69.44 224 ALA A CA 1
ATOM 1793 C C . ALA A 1 224 ? -2.922 15.609 -20.295 1.00 69.44 224 ALA A C 1
ATOM 1795 O O . ALA A 1 224 ? -3.018 14.908 -21.294 1.00 69.44 224 ALA A O 1
ATOM 1796 N N . SER A 1 225 ? -2.717 16.925 -20.315 1.00 67.31 225 SER A N 1
ATOM 1797 C CA . SER A 1 225 ? -2.488 17.769 -21.491 1.00 67.31 225 SER A CA 1
ATOM 1798 C C . SER A 1 225 ? -1.152 17.508 -22.186 1.00 67.31 225 SER A C 1
ATOM 1800 O O . SER A 1 225 ? -0.990 17.891 -23.338 1.00 67.31 225 SER A O 1
ATOM 1802 N N . ILE A 1 226 ? -0.189 16.888 -21.498 1.00 69.31 226 ILE A N 1
ATOM 1803 C CA . ILE A 1 226 ? 1.131 16.597 -22.055 1.00 69.31 226 ILE A CA 1
ATOM 1804 C C . ILE A 1 226 ? 1.063 15.225 -22.722 1.00 69.31 226 ILE A C 1
ATOM 1806 O O . ILE A 1 226 ? 0.822 14.209 -22.054 1.00 69.31 226 ILE A O 1
ATOM 1810 N N . ASP A 1 227 ? 1.300 15.182 -24.028 1.00 74.94 227 ASP A N 1
ATOM 1811 C CA . ASP A 1 227 ? 1.382 13.927 -24.768 1.00 74.94 227 ASP A CA 1
ATOM 1812 C C . ASP A 1 227 ? 2.654 13.153 -24.424 1.00 74.94 227 ASP A C 1
ATOM 1814 O O . ASP A 1 227 ? 3.706 13.716 -24.113 1.00 74.94 227 ASP A O 1
ATOM 1818 N N . VAL A 1 228 ? 2.563 11.823 -24.480 1.00 75.56 228 VAL A N 1
ATOM 1819 C CA . VAL A 1 228 ? 3.748 10.973 -24.348 1.00 75.56 228 VAL A CA 1
ATOM 1820 C C . VAL A 1 228 ? 4.456 10.923 -25.698 1.00 75.56 228 VAL A C 1
ATOM 1822 O O . VAL A 1 228 ? 3.847 10.476 -26.671 1.00 75.56 228 VAL A O 1
ATOM 1825 N N . PRO A 1 229 ? 5.741 11.311 -25.782 1.00 75.38 229 PRO A N 1
ATOM 1826 C CA . PRO A 1 229 ? 6.488 11.224 -27.027 1.00 75.38 229 PRO A CA 1
ATOM 1827 C C . PRO A 1 229 ? 6.489 9.799 -27.583 1.00 75.38 229 PRO A C 1
ATOM 1829 O O . PRO A 1 229 ? 6.676 8.832 -26.836 1.00 75.38 229 PRO A O 1
ATOM 1832 N N . LYS A 1 230 ? 6.358 9.665 -28.908 1.00 74.12 230 LYS A N 1
ATOM 1833 C CA . LYS A 1 230 ? 6.317 8.361 -29.590 1.00 74.12 230 LYS A CA 1
ATOM 1834 C C . LYS A 1 230 ? 7.509 7.472 -29.223 1.00 74.12 230 LYS A C 1
ATOM 1836 O O . LYS A 1 230 ? 7.322 6.304 -28.920 1.00 74.12 230 LYS A O 1
ATOM 1841 N N . ALA A 1 231 ? 8.702 8.053 -29.095 1.00 70.06 231 ALA A N 1
ATOM 1842 C CA . ALA A 1 231 ? 9.899 7.332 -28.666 1.00 70.06 231 ALA A CA 1
ATOM 1843 C C . ALA A 1 231 ? 9.768 6.681 -27.269 1.00 70.06 231 ALA A C 1
ATOM 1845 O O . ALA A 1 231 ? 10.289 5.589 -27.056 1.00 70.06 231 ALA A O 1
ATOM 1846 N N . ILE A 1 232 ? 9.050 7.303 -26.321 1.00 75.19 232 ILE A N 1
ATOM 1847 C CA . ILE A 1 232 ? 8.736 6.692 -25.013 1.00 75.19 232 ILE A CA 1
ATOM 1848 C C . ILE A 1 232 ? 7.671 5.616 -25.177 1.00 75.19 232 ILE A C 1
ATOM 1850 O O . ILE A 1 232 ? 7.776 4.549 -24.574 1.00 75.19 232 ILE A O 1
ATOM 1854 N N . SER A 1 233 ? 6.643 5.896 -25.979 1.00 78.50 233 SER A N 1
ATOM 1855 C CA . SER A 1 233 ? 5.552 4.957 -26.239 1.00 78.50 233 SER A CA 1
ATOM 1856 C C . SER A 1 233 ? 6.061 3.649 -26.853 1.00 78.50 233 SER A C 1
ATOM 1858 O O . SER A 1 233 ? 5.687 2.577 -26.383 1.00 78.50 233 SER A O 1
ATOM 1860 N N . ASP A 1 234 ? 6.973 3.733 -27.823 1.00 77.31 234 ASP A N 1
ATOM 1861 C CA . ASP A 1 234 ? 7.578 2.590 -28.518 1.00 77.31 234 ASP A CA 1
ATOM 1862 C C . ASP A 1 234 ? 8.471 1.743 -27.594 1.00 77.31 234 ASP A C 1
ATOM 1864 O O . ASP A 1 234 ? 8.668 0.546 -27.808 1.00 77.31 234 ASP A O 1
ATOM 1868 N N . ILE A 1 235 ? 9.039 2.354 -26.549 1.00 78.81 235 ILE A N 1
ATOM 1869 C CA . ILE A 1 235 ? 9.803 1.636 -25.521 1.00 78.81 235 ILE A CA 1
ATOM 1870 C C . ILE A 1 235 ? 8.868 1.029 -24.472 1.00 78.81 235 ILE A C 1
ATOM 1872 O O . ILE A 1 235 ? 9.083 -0.090 -24.010 1.00 78.81 235 ILE A O 1
ATOM 1876 N N . GLY A 1 236 ? 7.808 1.753 -24.135 1.00 83.44 236 GLY A N 1
ATOM 1877 C CA . GLY A 1 236 ? 6.839 1.399 -23.121 1.00 83.44 236 GLY A CA 1
ATOM 1878 C C . GLY A 1 236 ? 7.074 2.165 -21.824 1.00 83.44 236 GLY A C 1
ATOM 1879 O O . GLY A 1 236 ? 8.185 2.271 -21.300 1.00 83.44 236 GLY A O 1
ATOM 1880 N N . TYR A 1 237 ? 5.977 2.642 -21.245 1.00 85.50 237 TYR A N 1
ATOM 1881 C CA . TYR A 1 237 ? 5.999 3.420 -20.013 1.00 85.50 237 TYR A CA 1
ATOM 1882 C C . TYR A 1 237 ? 4.949 2.944 -19.008 1.00 85.50 237 TYR A C 1
ATOM 1884 O O . TYR A 1 237 ? 4.131 2.070 -19.307 1.00 85.50 237 TYR A O 1
ATOM 1892 N N . VAL A 1 238 ? 5.034 3.468 -17.791 1.00 85.44 238 VAL A N 1
ATOM 1893 C CA . VAL A 1 238 ? 4.074 3.314 -16.699 1.00 85.44 238 VAL A CA 1
ATOM 1894 C C . VAL A 1 238 ? 3.847 4.703 -16.112 1.00 85.44 238 VAL A C 1
ATOM 1896 O O . VAL A 1 238 ? 4.804 5.441 -15.889 1.00 85.44 238 VAL A O 1
ATOM 1899 N N . GLU A 1 239 ? 2.592 5.078 -15.882 1.00 83.19 239 GLU A N 1
ATOM 1900 C CA . GLU A 1 239 ? 2.251 6.402 -15.358 1.00 83.19 239 GLU A CA 1
ATOM 1901 C C . GLU A 1 239 ? 1.965 6.365 -13.860 1.00 83.19 239 GLU A C 1
ATOM 1903 O O . GLU A 1 239 ? 1.185 5.549 -13.367 1.00 83.19 239 GLU A O 1
ATOM 1908 N N . PHE A 1 240 ? 2.578 7.305 -13.149 1.00 77.69 240 PHE A N 1
ATOM 1909 C CA . PHE A 1 240 ? 2.332 7.615 -11.752 1.00 77.69 240 PHE A CA 1
ATOM 1910 C C . PHE A 1 240 ? 1.677 8.996 -11.679 1.00 77.69 240 PHE A C 1
ATOM 1912 O O . PHE A 1 240 ? 2.358 10.010 -11.544 1.00 77.69 240 PHE A O 1
ATOM 1919 N N . ARG A 1 241 ? 0.351 9.053 -11.829 1.00 71.00 241 ARG A N 1
ATOM 1920 C CA . ARG A 1 241 ? -0.431 10.278 -11.589 1.00 71.00 241 ARG A CA 1
ATOM 1921 C C . ARG A 1 241 ? -1.098 10.203 -10.226 1.00 71.00 241 ARG A C 1
ATOM 1923 O O . ARG A 1 241 ? -1.422 9.112 -9.772 1.00 71.00 241 ARG A O 1
ATOM 1930 N N . GLU A 1 242 ? -1.410 11.348 -9.629 1.00 62.47 242 GLU A N 1
ATOM 1931 C CA . GLU A 1 242 ? -2.210 11.391 -8.395 1.00 62.47 242 GLU A CA 1
ATOM 1932 C C . GLU A 1 242 ? -3.574 10.701 -8.548 1.00 62.47 242 GLU A C 1
ATOM 1934 O O . GLU A 1 242 ? -4.080 10.100 -7.607 1.00 62.47 242 GLU A O 1
ATOM 1939 N N . SER A 1 243 ? -4.164 10.750 -9.746 1.00 54.97 243 SER A N 1
ATOM 1940 C CA . SER A 1 243 ? -5.426 10.074 -10.060 1.00 54.97 243 SER A CA 1
ATOM 1941 C C . SER A 1 243 ? -5.298 8.558 -10.236 1.00 54.97 243 SER A C 1
ATOM 1943 O O . SER A 1 243 ? -6.315 7.868 -10.231 1.00 54.97 243 SER A O 1
ATOM 1945 N N . GLU A 1 244 ? -4.088 8.046 -10.466 1.00 64.88 244 GLU A N 1
ATOM 1946 C CA . GLU A 1 244 ? -3.844 6.624 -10.709 1.00 64.88 244 GLU A CA 1
ATOM 1947 C C . GLU A 1 244 ? -3.707 5.867 -9.387 1.00 64.88 244 GLU A C 1
ATOM 1949 O O . GLU A 1 244 ? -3.216 6.376 -8.377 1.00 64.88 244 GLU A O 1
ATOM 1954 N N . ASN A 1 245 ? -4.140 4.609 -9.379 1.00 78.69 245 ASN A N 1
ATOM 1955 C CA . ASN A 1 245 ? -4.027 3.793 -8.183 1.00 78.69 245 ASN A CA 1
ATOM 1956 C C . ASN A 1 245 ? -2.586 3.288 -8.015 1.00 78.69 245 ASN A C 1
ATOM 1958 O O . ASN A 1 245 ? -2.130 2.424 -8.763 1.00 78.69 245 ASN A O 1
ATOM 1962 N N . TYR A 1 246 ? -1.917 3.769 -6.962 1.00 84.62 246 TYR A N 1
ATOM 1963 C CA . TYR A 1 246 ? -0.544 3.401 -6.598 1.00 84.62 246 TYR A CA 1
ATOM 1964 C C . TYR A 1 246 ? -0.261 1.889 -6.695 1.00 84.62 246 TYR A C 1
ATOM 1966 O O . TYR A 1 246 ? 0.755 1.482 -7.257 1.00 84.62 246 TYR A O 1
ATOM 1974 N N . TYR A 1 247 ? -1.124 1.043 -6.120 1.00 87.94 247 TYR A N 1
ATOM 1975 C CA . TYR A 1 247 ? -0.876 -0.401 -6.013 1.00 87.94 247 TYR A CA 1
ATOM 1976 C C . TYR A 1 247 ? -0.859 -1.067 -7.375 1.00 87.94 247 TYR A C 1
ATOM 1978 O O . TYR A 1 247 ? 0.021 -1.868 -7.682 1.00 87.94 247 TYR A O 1
ATOM 1986 N N . PHE A 1 248 ? -1.815 -0.676 -8.198 1.00 86.25 248 PHE A N 1
ATOM 1987 C CA . PHE A 1 248 ? -1.917 -1.098 -9.571 1.00 86.25 248 PHE A CA 1
ATOM 1988 C C . PHE A 1 248 ? -0.691 -0.611 -10.360 1.00 86.25 248 PHE A C 1
ATOM 1990 O O . PHE A 1 248 ? 0.034 -1.440 -10.903 1.00 86.25 248 PHE A O 1
ATOM 1997 N N . THR A 1 249 ? -0.323 0.670 -10.310 1.00 86.69 249 THR A N 1
ATOM 1998 C CA . THR A 1 249 ? 0.900 1.161 -10.974 1.00 86.69 249 THR A CA 1
ATOM 1999 C C . THR A 1 249 ? 2.146 0.336 -10.617 1.00 86.69 249 THR A C 1
ATOM 2001 O O . THR A 1 249 ? 2.925 -0.025 -11.503 1.00 86.69 249 THR A O 1
ATOM 2004 N N . VAL A 1 250 ? 2.308 -0.048 -9.343 1.00 89.69 250 VAL A N 1
ATOM 2005 C CA . VAL A 1 250 ? 3.395 -0.947 -8.922 1.00 89.69 250 VAL A CA 1
ATOM 2006 C C . VAL A 1 250 ? 3.252 -2.347 -9.527 1.00 89.69 250 VAL A C 1
ATOM 2008 O O . VAL A 1 250 ? 4.245 -2.874 -10.015 1.00 89.69 250 VAL A O 1
ATOM 2011 N N . MET A 1 251 ? 2.058 -2.947 -9.553 1.00 89.31 251 MET A N 1
ATOM 2012 C CA . MET A 1 251 ? 1.829 -4.254 -10.192 1.00 89.31 251 MET A CA 1
ATOM 2013 C C . MET A 1 251 ? 2.196 -4.255 -11.682 1.00 89.31 251 MET A C 1
ATOM 2015 O O . MET A 1 251 ? 2.862 -5.179 -12.147 1.00 89.31 251 MET A O 1
ATOM 2019 N N . THR A 1 252 ? 1.829 -3.208 -12.425 1.00 87.88 252 THR A N 1
ATOM 2020 C CA . THR A 1 252 ? 2.208 -3.069 -13.843 1.00 87.88 252 THR A CA 1
ATOM 2021 C C . THR A 1 252 ? 3.716 -2.955 -14.002 1.00 87.88 252 THR A C 1
ATOM 2023 O O . THR A 1 252 ? 4.300 -3.575 -14.889 1.00 87.88 252 THR A O 1
ATOM 2026 N N . LEU A 1 253 ? 4.372 -2.193 -13.124 1.00 89.38 253 LEU A N 1
ATOM 2027 C CA . LEU A 1 253 ? 5.826 -2.104 -13.129 1.00 89.38 253 LEU A CA 1
ATOM 2028 C C . LEU A 1 253 ? 6.476 -3.461 -12.808 1.00 89.38 253 LEU A C 1
ATOM 2030 O O . LEU A 1 253 ? 7.438 -3.830 -13.477 1.00 89.38 253 LEU A O 1
ATOM 2034 N N . MET A 1 254 ? 5.930 -4.239 -11.863 1.00 88.62 254 MET A N 1
ATOM 2035 C CA . MET A 1 254 ? 6.412 -5.599 -11.583 1.00 88.62 254 MET A CA 1
ATOM 2036 C C . MET A 1 254 ? 6.280 -6.512 -12.806 1.00 88.62 254 MET A C 1
ATOM 2038 O O . MET A 1 254 ? 7.212 -7.254 -13.091 1.00 88.62 254 MET A O 1
ATOM 2042 N N . GLN A 1 255 ? 5.172 -6.445 -13.557 1.00 87.94 255 GLN A N 1
ATOM 2043 C CA . GLN A 1 255 ? 5.019 -7.221 -14.799 1.00 87.94 255 GLN A CA 1
ATOM 2044 C C . GLN A 1 255 ? 6.095 -6.892 -15.833 1.00 87.94 255 GLN A C 1
ATOM 2046 O O . GLN A 1 255 ? 6.535 -7.781 -16.553 1.00 87.94 255 GLN A O 1
ATOM 2051 N N . LYS A 1 256 ? 6.512 -5.623 -15.920 1.00 87.94 256 LYS A N 1
ATOM 2052 C CA . LYS A 1 256 ? 7.559 -5.202 -16.858 1.00 87.94 256 LYS A CA 1
ATOM 2053 C C . LYS A 1 256 ? 8.953 -5.626 -16.403 1.00 87.94 256 LYS A C 1
ATOM 2055 O O . LYS A 1 256 ? 9.726 -6.100 -17.227 1.00 87.94 256 LYS A O 1
ATOM 2060 N N . ILE A 1 257 ? 9.259 -5.482 -15.112 1.00 87.44 257 ILE A N 1
ATOM 2061 C CA . ILE A 1 257 ? 10.560 -5.875 -14.544 1.00 87.44 257 ILE A CA 1
ATOM 2062 C C . ILE A 1 257 ? 10.726 -7.398 -14.565 1.00 87.44 257 ILE A C 1
ATOM 2064 O O . ILE A 1 257 ? 11.782 -7.904 -14.927 1.00 87.44 257 ILE A O 1
ATOM 2068 N N . CYS A 1 258 ? 9.674 -8.133 -14.212 1.00 85.12 258 CYS A N 1
ATOM 2069 C CA . CYS A 1 258 ? 9.670 -9.588 -14.131 1.00 85.12 258 CYS A CA 1
ATOM 2070 C C . CYS A 1 258 ? 8.960 -10.212 -15.341 1.00 85.12 258 CYS A C 1
ATOM 2072 O O . CYS A 1 258 ? 8.130 -11.100 -15.168 1.00 85.12 258 CYS A O 1
ATOM 2074 N N . ALA A 1 259 ? 9.258 -9.749 -16.560 1.00 83.19 259 ALA A N 1
ATOM 2075 C CA . ALA A 1 259 ? 8.554 -10.176 -17.776 1.00 83.19 259 ALA A CA 1
ATOM 2076 C C . ALA A 1 259 ? 8.662 -11.686 -18.071 1.00 83.19 259 ALA A C 1
ATOM 2078 O O . ALA A 1 259 ? 7.803 -12.243 -18.751 1.00 83.19 259 ALA A O 1
ATOM 2079 N N . SER A 1 260 ? 9.691 -12.358 -17.544 1.00 81.19 260 SER A N 1
ATOM 2080 C CA . SER A 1 260 ? 9.845 -13.816 -17.617 1.00 81.19 260 SER A CA 1
ATOM 2081 C C . SER A 1 260 ? 8.876 -14.583 -16.709 1.00 81.19 260 SER A C 1
ATOM 2083 O O . SER A 1 260 ? 8.685 -15.783 -16.896 1.00 81.19 260 SER A O 1
ATOM 2085 N N . LEU A 1 261 ? 8.258 -13.918 -15.729 1.00 85.56 261 LEU A N 1
ATOM 2086 C CA . LEU A 1 261 ? 7.312 -14.518 -14.795 1.00 85.56 261 LEU A CA 1
ATOM 2087 C C . LEU A 1 261 ? 5.874 -14.221 -15.223 1.00 85.56 261 LEU A C 1
ATOM 2089 O O . LEU A 1 261 ? 5.499 -13.079 -15.491 1.00 85.56 261 LEU A O 1
ATOM 2093 N N . ASN A 1 262 ? 5.021 -15.245 -15.201 1.00 86.19 262 ASN A N 1
ATOM 2094 C CA . ASN A 1 262 ? 3.593 -15.051 -15.415 1.00 86.19 262 ASN A CA 1
ATOM 2095 C C . ASN A 1 262 ? 2.921 -14.537 -14.131 1.00 86.19 262 ASN A C 1
ATOM 2097 O O . ASN A 1 262 ? 2.585 -15.309 -13.233 1.00 86.19 262 ASN A O 1
ATOM 2101 N N . LEU A 1 263 ? 2.707 -13.221 -14.060 1.00 89.19 263 LEU A N 1
ATOM 2102 C CA . LEU A 1 263 ? 2.035 -12.564 -12.932 1.00 89.19 263 LEU A CA 1
ATOM 2103 C C . LEU A 1 263 ? 0.528 -12.347 -13.158 1.00 89.19 263 LEU A C 1
ATOM 2105 O O . LEU A 1 263 ? -0.137 -11.759 -12.302 1.00 89.19 263 LEU A O 1
ATOM 2109 N N . ASP A 1 264 ? -0.033 -12.794 -14.288 1.00 88.38 264 ASP A N 1
ATOM 2110 C CA . ASP A 1 264 ? -1.413 -12.470 -14.676 1.00 88.38 264 ASP A CA 1
ATOM 2111 C C . ASP A 1 264 ? -2.438 -13.014 -13.671 1.00 88.38 264 ASP A C 1
ATOM 2113 O O . ASP A 1 264 ? -3.406 -12.324 -13.340 1.00 88.38 264 ASP A O 1
ATOM 2117 N N . LYS A 1 265 ? -2.203 -14.215 -13.123 1.00 90.56 265 LYS A N 1
ATOM 2118 C CA . LYS A 1 265 ? -3.064 -14.804 -12.084 1.00 90.56 265 LYS A CA 1
ATOM 2119 C C . LYS A 1 265 ? -3.063 -13.958 -10.807 1.00 90.56 265 LYS A C 1
ATOM 2121 O O . LYS A 1 265 ? -4.130 -13.566 -10.342 1.00 90.56 265 LYS A O 1
ATOM 2126 N N . ILE A 1 266 ? -1.880 -13.616 -10.292 1.00 92.31 266 ILE A N 1
ATOM 2127 C CA . ILE A 1 266 ? -1.711 -12.819 -9.064 1.00 92.31 266 ILE A CA 1
ATOM 2128 C C . ILE A 1 266 ? -2.393 -11.452 -9.215 1.00 92.31 266 ILE A C 1
ATOM 2130 O O . ILE A 1 266 ? -3.090 -10.988 -8.314 1.00 92.31 266 ILE A O 1
ATOM 2134 N N . ILE A 1 267 ? -2.233 -10.809 -10.373 1.00 90.25 267 ILE A N 1
ATOM 2135 C CA . ILE A 1 267 ? -2.829 -9.496 -10.642 1.00 90.25 267 ILE A CA 1
ATOM 2136 C C . ILE A 1 267 ? -4.344 -9.588 -10.802 1.00 90.25 267 ILE A C 1
ATOM 2138 O O . ILE A 1 267 ? -5.060 -8.713 -10.314 1.00 90.25 267 ILE A O 1
ATOM 2142 N N . SER A 1 268 ? -4.849 -10.653 -11.421 1.00 88.75 268 SER A N 1
ATOM 2143 C CA . SER A 1 268 ? -6.290 -10.893 -11.536 1.00 88.75 268 SER A CA 1
ATOM 2144 C C . SER A 1 268 ? -6.936 -11.128 -10.167 1.00 88.75 268 SER A C 1
ATOM 2146 O O . SER A 1 268 ? -7.998 -10.576 -9.887 1.00 88.75 268 SER A O 1
ATOM 2148 N N . GLU A 1 269 ? -6.282 -11.889 -9.288 1.00 92.69 269 GLU A N 1
ATOM 2149 C CA . GLU A 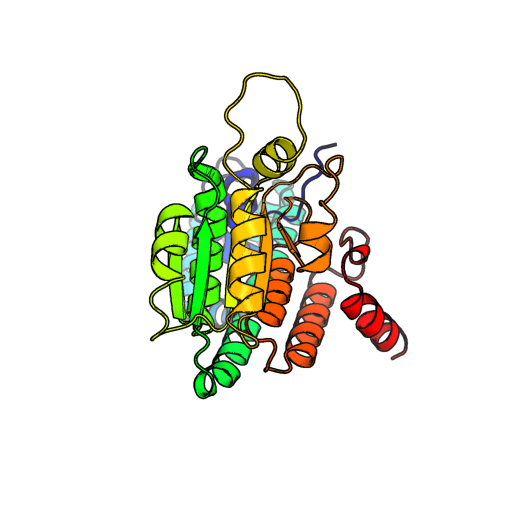1 269 ? -6.729 -12.093 -7.905 1.00 92.69 269 GLU A CA 1
ATOM 2150 C C . GLU A 1 269 ? -6.701 -10.789 -7.102 1.00 92.69 269 GLU A C 1
ATOM 2152 O O . GLU A 1 269 ? -7.702 -10.436 -6.488 1.00 92.69 269 GLU A O 1
ATOM 2157 N N . PHE A 1 270 ? -5.611 -10.015 -7.178 1.00 93.69 270 PHE A N 1
ATOM 2158 C CA . PHE A 1 270 ? -5.542 -8.697 -6.538 1.00 93.69 270 PHE A CA 1
ATOM 2159 C C . PHE A 1 270 ? -6.652 -7.758 -7.028 1.00 93.69 270 PHE A C 1
ATOM 2161 O O . PHE A 1 270 ? -7.258 -7.031 -6.243 1.00 93.69 270 PHE A O 1
ATOM 2168 N N . THR A 1 271 ? -6.940 -7.787 -8.331 1.00 89.19 271 THR A N 1
ATOM 2169 C CA . THR A 1 271 ? -8.014 -6.987 -8.929 1.00 89.19 271 THR A CA 1
ATOM 2170 C C . THR A 1 271 ? -9.370 -7.372 -8.349 1.00 89.19 271 THR A C 1
ATOM 2172 O O . THR A 1 271 ? -10.164 -6.495 -8.011 1.00 89.19 271 THR A O 1
ATOM 2175 N N . ARG A 1 272 ? -9.627 -8.674 -8.191 1.00 89.75 272 ARG A N 1
ATOM 2176 C CA . ARG A 1 272 ? -10.859 -9.182 -7.582 1.00 89.75 272 ARG A CA 1
ATOM 2177 C C . ARG A 1 272 ? -10.989 -8.732 -6.130 1.00 89.75 272 ARG A C 1
ATOM 2179 O O . ARG A 1 272 ? -12.033 -8.195 -5.774 1.00 89.75 272 ARG A O 1
ATOM 2186 N N . ASP A 1 273 ? -9.932 -8.880 -5.332 1.00 90.88 273 ASP A N 1
ATOM 2187 C CA . ASP A 1 273 ? -9.904 -8.415 -3.940 1.00 90.88 273 ASP A CA 1
ATOM 2188 C C . ASP A 1 273 ? -10.204 -6.914 -3.858 1.00 90.88 273 ASP A C 1
ATOM 2190 O O . ASP A 1 273 ? -11.032 -6.471 -3.063 1.00 90.88 273 ASP A O 1
ATOM 2194 N N . TYR A 1 274 ? -9.555 -6.121 -4.713 1.00 89.62 274 TYR A N 1
ATOM 2195 C CA . TYR A 1 274 ? -9.721 -4.673 -4.757 1.00 89.62 274 TYR A CA 1
ATOM 2196 C C . TYR A 1 274 ? -11.166 -4.253 -5.062 1.00 89.62 274 TYR A C 1
ATOM 2198 O O . TYR A 1 274 ? -11.701 -3.355 -4.406 1.00 89.62 274 TYR A O 1
ATOM 2206 N N . LEU A 1 275 ? -11.801 -4.899 -6.044 1.00 86.81 275 LEU A N 1
ATOM 2207 C CA . LEU A 1 275 ? -13.191 -4.627 -6.416 1.00 86.81 275 LEU A CA 1
ATOM 2208 C C . LEU A 1 275 ? -14.175 -5.105 -5.357 1.00 86.81 275 LEU A C 1
ATOM 2210 O O . LEU A 1 275 ? -15.143 -4.408 -5.069 1.00 86.81 275 LEU A O 1
ATOM 2214 N N . PHE A 1 276 ? -13.907 -6.250 -4.735 1.00 87.62 276 PHE A N 1
ATOM 2215 C CA . PHE A 1 276 ? -14.711 -6.745 -3.626 1.00 87.62 276 PHE A CA 1
ATOM 2216 C C . PHE A 1 276 ? -14.692 -5.773 -2.435 1.00 87.62 276 PHE A C 1
ATOM 2218 O O . PHE A 1 276 ? -15.730 -5.516 -1.831 1.00 87.62 276 PHE A O 1
ATOM 2225 N N . ILE A 1 277 ? -13.531 -5.187 -2.117 1.00 88.12 277 ILE A N 1
ATOM 2226 C CA . ILE A 1 277 ? -13.376 -4.253 -0.989 1.00 88.12 277 ILE A CA 1
ATOM 2227 C C . ILE A 1 277 ? -14.053 -2.899 -1.251 1.00 88.12 277 ILE A C 1
ATOM 2229 O O . ILE A 1 277 ? -14.672 -2.341 -0.345 1.00 88.12 277 ILE A O 1
ATOM 2233 N N . ASN A 1 278 ? -13.915 -2.347 -2.458 1.00 81.00 278 ASN A N 1
ATOM 2234 C CA . ASN A 1 278 ? -14.453 -1.019 -2.783 1.00 81.00 278 ASN A CA 1
ATOM 2235 C C . ASN A 1 278 ? -15.887 -1.044 -3.340 1.00 81.00 278 ASN A C 1
ATOM 2237 O O . ASN A 1 278 ? -16.509 0.011 -3.454 1.00 81.00 278 ASN A O 1
ATOM 2241 N N . GLY A 1 279 ? -16.413 -2.224 -3.673 1.00 66.44 279 GLY A N 1
ATOM 2242 C CA . GLY A 1 279 ? -17.646 -2.382 -4.438 1.00 66.44 279 GLY A CA 1
ATOM 2243 C C . GLY A 1 279 ? -17.477 -1.995 -5.921 1.00 66.44 279 GLY A C 1
ATOM 2244 O O . GLY A 1 279 ? -16.508 -1.332 -6.295 1.00 66.44 279 GLY A O 1
ATOM 2245 N N . PRO A 1 280 ? -18.426 -2.376 -6.795 1.00 48.91 280 PRO A N 1
ATOM 2246 C CA . PRO A 1 280 ? -18.376 -2.088 -8.236 1.00 48.91 280 PRO A CA 1
ATOM 2247 C C . PRO A 1 280 ? -18.615 -0.608 -8.627 1.00 48.91 280 PRO A C 1
ATOM 2249 O O . PRO A 1 280 ? -18.733 -0.303 -9.808 1.00 48.91 280 PRO A O 1
ATOM 2252 N N . SER A 1 281 ? -18.681 0.330 -7.675 1.00 47.97 281 SER A N 1
ATOM 2253 C CA . SER A 1 281 ? -19.108 1.722 -7.899 1.00 47.97 281 SER A CA 1
ATOM 2254 C C . SER A 1 281 ? -18.009 2.639 -8.488 1.00 47.97 281 SER A C 1
ATOM 2256 O O . SER A 1 281 ? -17.088 3.079 -7.798 1.00 47.97 281 SER A O 1
ATOM 2258 N N . ASP A 1 282 ? -18.134 2.908 -9.794 1.00 39.78 282 ASP A N 1
ATOM 2259 C CA . ASP A 1 282 ? -17.916 4.120 -10.627 1.00 39.78 282 ASP A CA 1
ATOM 2260 C C . ASP A 1 282 ? -16.783 5.146 -10.408 1.00 39.78 282 ASP A C 1
ATOM 2262 O O . ASP A 1 282 ? -16.656 6.078 -11.205 1.00 39.78 282 ASP A O 1
ATOM 2266 N N . LYS A 1 283 ? -15.890 5.012 -9.424 1.00 44.91 283 LYS A N 1
ATOM 2267 C CA . LYS A 1 283 ? -14.729 5.930 -9.295 1.00 44.91 283 LYS A CA 1
ATOM 2268 C C . LYS A 1 283 ? -13.394 5.330 -9.704 1.00 44.91 283 LYS A C 1
ATOM 2270 O O . LYS A 1 283 ? -12.410 6.056 -9.846 1.00 44.91 283 LYS A O 1
ATOM 2275 N N . VAL A 1 284 ? -13.339 4.020 -9.919 1.00 45.34 284 VAL A N 1
ATOM 2276 C CA . VAL A 1 284 ? -12.126 3.377 -10.417 1.00 45.34 284 VAL A CA 1
ATOM 2277 C C . VAL A 1 284 ? -12.124 3.549 -11.926 1.00 45.34 284 VAL A C 1
ATOM 2279 O O . VAL A 1 284 ? -12.861 2.865 -12.636 1.00 45.34 284 VAL A O 1
ATOM 2282 N N . LYS A 1 285 ? -11.289 4.463 -12.428 1.00 45.31 285 LYS A N 1
ATOM 2283 C CA . LYS A 1 285 ? -11.017 4.567 -13.861 1.00 45.31 285 LYS A CA 1
ATOM 2284 C C . LYS A 1 285 ? -10.237 3.339 -14.345 1.00 45.31 285 LYS A C 1
ATOM 2286 O O . LYS A 1 285 ? -9.070 3.420 -14.692 1.00 45.31 285 LYS A O 1
ATOM 2291 N N . LEU A 1 286 ? -10.898 2.182 -14.392 1.00 45.12 286 LEU A N 1
ATOM 2292 C CA . LEU A 1 286 ? -10.395 0.915 -14.944 1.00 45.12 286 LEU A CA 1
ATOM 2293 C C . LEU A 1 286 ? -10.038 1.016 -16.438 1.00 45.12 286 LEU A C 1
ATOM 2295 O O . LEU A 1 286 ? -9.449 0.102 -17.011 1.00 45.12 286 LEU A O 1
ATOM 2299 N N . HIS A 1 287 ? -10.403 2.127 -17.078 1.00 41.22 287 HIS A N 1
ATOM 2300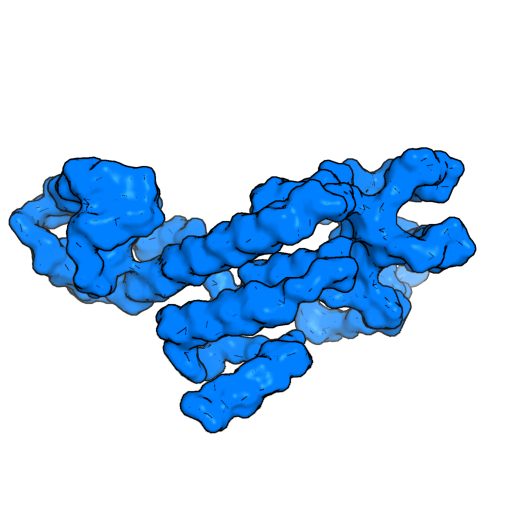 C CA . HIS A 1 287 ? -10.251 2.395 -18.504 1.00 41.22 287 HIS A CA 1
ATOM 2301 C C . HIS A 1 287 ? -8.784 2.512 -18.949 1.00 41.22 287 HIS A C 1
ATOM 2303 O O . HIS A 1 287 ? -8.517 2.394 -20.140 1.00 41.22 287 HIS A O 1
ATOM 2309 N N . THR A 1 288 ? -7.827 2.681 -18.028 1.00 41.00 288 THR A N 1
ATOM 2310 C CA . THR A 1 288 ? -6.388 2.727 -18.352 1.00 41.00 288 THR A CA 1
ATOM 2311 C C . THR A 1 288 ? -5.725 1.341 -18.418 1.00 41.00 288 THR A C 1
ATOM 2313 O O . THR A 1 288 ? -4.518 1.245 -18.626 1.00 41.00 288 THR A O 1
ATOM 2316 N N . TRP A 1 289 ? -6.495 0.247 -18.286 1.00 52.72 289 TRP A N 1
ATOM 2317 C CA . TRP A 1 289 ? -5.955 -1.105 -18.093 1.00 52.72 289 TRP A CA 1
ATOM 2318 C C . TRP A 1 289 ? -6.476 -2.129 -19.119 1.00 52.72 289 TRP A C 1
ATOM 2320 O O . TRP A 1 289 ? -7.416 -2.881 -18.836 1.00 52.72 289 TRP A O 1
ATOM 2330 N N . PRO A 1 290 ? -5.841 -2.247 -20.304 1.00 41.66 290 PRO A N 1
ATOM 2331 C CA . PRO A 1 290 ? -6.295 -3.132 -21.383 1.00 41.66 290 PRO A CA 1
ATOM 2332 C C . PRO A 1 290 ? -6.434 -4.610 -20.976 1.00 41.66 290 PRO A C 1
ATOM 2334 O O . PRO A 1 290 ? -7.361 -5.294 -21.411 1.00 41.66 290 PRO A O 1
ATOM 2337 N N . LYS A 1 291 ? -5.544 -5.111 -20.104 1.00 42.00 291 LYS A N 1
ATOM 2338 C CA . LYS A 1 291 ? -5.570 -6.504 -19.618 1.00 42.00 291 LYS A CA 1
ATOM 2339 C C . LYS A 1 291 ? -6.627 -6.747 -18.534 1.00 42.00 291 LYS A C 1
ATOM 2341 O O . LYS A 1 291 ? -7.263 -7.799 -18.534 1.00 42.00 291 LYS A O 1
ATOM 2346 N N . VAL A 1 292 ? -6.880 -5.765 -17.666 1.00 45.66 292 VAL A N 1
ATOM 2347 C CA . VAL A 1 292 ? -7.932 -5.858 -16.640 1.00 45.66 292 VAL A CA 1
ATOM 2348 C C . VAL A 1 292 ? -9.318 -5.791 -17.276 1.00 45.66 292 VAL A C 1
ATOM 2350 O O . VAL A 1 292 ? -10.197 -6.535 -16.862 1.00 45.66 292 VAL A O 1
ATOM 2353 N N . ARG A 1 293 ? -9.505 -5.028 -18.362 1.00 42.09 293 ARG A N 1
ATOM 2354 C CA . ARG A 1 293 ? -10.759 -5.040 -19.137 1.00 42.09 293 ARG A CA 1
ATOM 2355 C C . ARG A 1 293 ? -11.129 -6.445 -19.639 1.00 42.09 293 ARG A C 1
ATOM 2357 O O . ARG A 1 293 ? -12.288 -6.836 -19.539 1.00 42.09 293 ARG A O 1
ATOM 2364 N N . LYS A 1 294 ? -10.149 -7.230 -20.110 1.00 44.31 294 LYS A N 1
ATOM 2365 C CA . LYS A 1 294 ? -10.350 -8.642 -20.502 1.00 44.31 294 LYS A CA 1
ATOM 2366 C C . LYS A 1 294 ? -10.673 -9.551 -19.308 1.00 44.31 294 LYS A C 1
ATOM 2368 O O . LYS A 1 294 ? -11.525 -10.425 -19.436 1.00 44.31 294 LYS A O 1
ATOM 2373 N N . ALA A 1 295 ? -10.019 -9.350 -18.162 1.00 40.62 295 ALA A N 1
ATOM 2374 C CA . ALA A 1 295 ? -10.282 -10.126 -16.947 1.00 40.62 295 ALA A CA 1
ATOM 2375 C C . ALA A 1 295 ? -11.660 -9.811 -16.330 1.00 40.62 295 ALA A C 1
ATOM 2377 O O . ALA A 1 295 ? -12.351 -10.722 -15.881 1.00 40.62 295 ALA A O 1
ATOM 2378 N N . LEU A 1 296 ? -12.095 -8.548 -16.374 1.00 40.31 296 LEU A N 1
ATOM 2379 C CA . LEU A 1 296 ? -13.403 -8.108 -15.883 1.00 40.31 296 LEU A CA 1
ATOM 2380 C C . LEU A 1 296 ? -14.556 -8.548 -16.778 1.00 40.31 296 LEU A C 1
ATOM 2382 O O . LEU A 1 296 ? -15.569 -8.994 -16.254 1.00 40.31 296 LEU A O 1
ATOM 2386 N N . HIS A 1 297 ? -14.386 -8.528 -18.104 1.00 42.81 297 HIS A N 1
ATOM 2387 C CA . HIS A 1 297 ? -15.381 -9.113 -19.009 1.00 42.81 297 HIS A CA 1
ATOM 2388 C C . HIS A 1 297 ? -15.577 -10.615 -18.769 1.00 42.81 297 HIS A C 1
ATOM 2390 O O . HIS A 1 297 ? -16.689 -11.103 -18.904 1.00 42.81 297 HIS A O 1
ATOM 2396 N N . LYS A 1 298 ? -14.532 -11.355 -18.372 1.00 38.66 298 LYS A N 1
ATOM 2397 C CA . LYS A 1 298 ? -14.671 -12.771 -17.989 1.00 38.66 298 LYS A CA 1
ATOM 2398 C C . LYS A 1 298 ? -15.329 -12.971 -16.621 1.00 38.66 298 LYS A C 1
ATOM 2400 O O . LYS A 1 298 ? -15.995 -13.979 -16.436 1.00 38.66 298 LYS A O 1
ATOM 2405 N N . ALA A 1 299 ? -15.131 -12.053 -15.676 1.00 35.06 299 ALA A N 1
ATOM 2406 C CA . ALA A 1 299 ? -15.683 -12.156 -14.324 1.00 35.06 299 ALA A CA 1
ATOM 2407 C C . ALA A 1 299 ? -17.141 -11.676 -14.216 1.00 35.06 299 ALA A C 1
ATOM 2409 O O . ALA A 1 299 ? -17.837 -12.110 -13.313 1.00 35.06 299 ALA A O 1
ATOM 2410 N N . ALA A 1 300 ? -17.613 -10.822 -15.130 1.00 33.56 300 ALA A N 1
ATOM 2411 C CA . ALA A 1 300 ? -19.008 -10.366 -15.180 1.00 33.56 300 ALA A CA 1
ATOM 2412 C C . ALA A 1 300 ? -19.987 -11.390 -15.804 1.00 33.56 300 ALA A C 1
ATOM 2414 O O . ALA A 1 300 ? -21.178 -11.113 -15.897 1.00 33.56 300 ALA A O 1
ATOM 2415 N N . HIS A 1 301 ? -19.488 -12.551 -16.242 1.00 34.72 301 HIS A N 1
ATOM 2416 C CA . HIS A 1 301 ? -20.271 -13.642 -16.838 1.00 34.72 301 HIS A CA 1
ATOM 2417 C C . HIS A 1 301 ? -20.319 -14.914 -15.967 1.00 34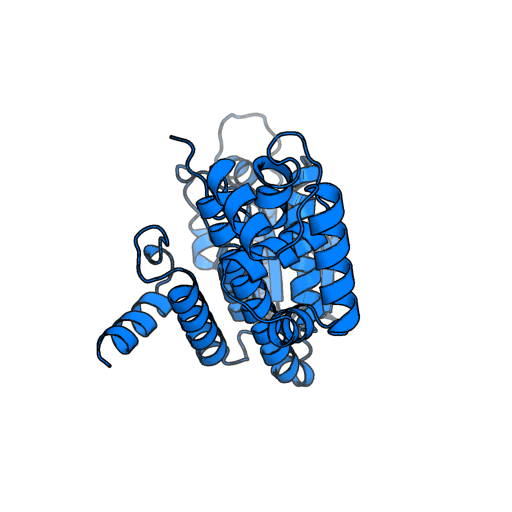.72 301 HIS A C 1
ATOM 2419 O O . HIS A 1 301 ? -20.681 -15.974 -16.475 1.00 34.72 301 HIS A O 1
ATOM 2425 N N . TYR A 1 302 ? -19.970 -14.817 -14.680 1.00 32.62 302 TYR A N 1
ATOM 2426 C CA . TYR A 1 302 ? -20.107 -15.892 -13.690 1.00 32.62 302 TYR A CA 1
ATOM 2427 C C . TYR A 1 302 ? -20.796 -15.391 -12.426 1.00 32.62 302 TYR A C 1
ATOM 2429 O O . TYR A 1 302 ? -20.451 -14.271 -11.986 1.00 32.62 302 TYR A O 1
#